Protein AF-A0AAJ2J115-F1 (afdb_monomer_lite)

pLDDT: mean 85.34, std 13.75, range [36.12, 98.62]

Radius of gyration: 21.61 Å; chains: 1; boundi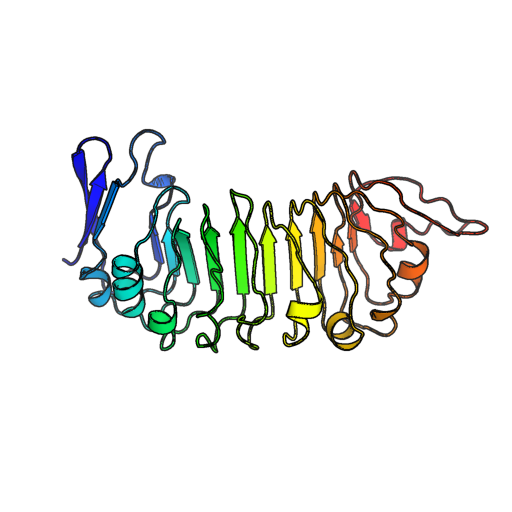ng box: 42×40×66 Å

Secondary structure (DSSP, 8-state):
--EEEEEETTSPEEEEE--TT--EEEESTTTS-TT--EEEEE-GGGGG-TT--EEEE-TT-BPPHHHHHHHTT-TT--EEEEEESS---GGGGTTS---EEEEEE-S-S-TTTT-TT-TT--EEEEEEEEEE---GGGS-TT--EEEEEEEESSEEGGGGTTS--SEEEEES-SBEE----HHHHTT-SEEEEES-SBEEEE--GGGTT-S---EEE-TT-EEEEEE-GGGGG-TT--EEE-TT-EEEE---TT------SEEEHHHH----

Structure (mmCIF, N/CA/C/O backbone):
data_AF-A0AAJ2J115-F1
#
_entry.id   AF-A0AAJ2J115-F1
#
loop_
_atom_site.group_PDB
_atom_site.id
_atom_site.type_symbol
_atom_site.label_atom_id
_atom_site.label_alt_id
_atom_site.label_comp_id
_atom_site.label_asym_id
_atom_site.label_entity_id
_atom_site.label_seq_id
_atom_site.pdbx_PDB_ins_code
_atom_site.Cartn_x
_atom_site.Cartn_y
_atom_site.Cartn_z
_atom_site.occupancy
_atom_site.B_iso_or_equiv
_atom_site.auth_seq_id
_atom_site.auth_comp_id
_atom_site.auth_asym_id
_atom_site.auth_atom_id
_atom_site.pdbx_PDB_model_num
ATOM 1 N N . MET A 1 1 ? -24.513 3.561 26.287 1.00 67.81 1 MET A N 1
ATOM 2 C CA . MET A 1 1 ? -24.012 3.239 24.932 1.00 67.81 1 MET A CA 1
ATOM 3 C C . MET A 1 1 ? -22.557 3.668 24.875 1.00 67.81 1 MET A C 1
ATOM 5 O O . MET A 1 1 ? -22.287 4.734 25.416 1.00 67.81 1 MET A O 1
ATOM 9 N N . PRO A 1 2 ? -21.630 2.855 24.342 1.00 87.00 2 PRO A N 1
ATOM 10 C CA . PRO A 1 2 ? -20.240 3.269 24.222 1.00 87.00 2 PRO A CA 1
ATOM 11 C C . PRO A 1 2 ? -20.117 4.345 23.139 1.00 87.00 2 PRO A C 1
ATOM 13 O O . PRO A 1 2 ? -20.800 4.301 22.113 1.00 87.00 2 PRO A O 1
ATOM 16 N N . TYR A 1 3 ? -19.275 5.337 23.400 1.00 91.06 3 TYR A N 1
ATOM 17 C CA . TYR A 1 3 ? -19.023 6.439 22.483 1.00 91.06 3 TYR A CA 1
ATOM 18 C C . TYR A 1 3 ? -17.528 6.597 22.284 1.00 91.06 3 TYR A C 1
ATOM 20 O O . TYR A 1 3 ? -16.760 6.486 23.238 1.00 91.06 3 TYR A O 1
ATOM 28 N N . ILE A 1 4 ? -17.143 6.905 21.058 1.00 91.50 4 ILE A N 1
ATOM 29 C CA . ILE A 1 4 ? -15.877 7.569 20.786 1.00 91.50 4 ILE A CA 1
ATOM 30 C C . ILE A 1 4 ? -16.106 9.048 21.038 1.00 91.50 4 ILE A C 1
ATOM 32 O O . ILE A 1 4 ? -17.136 9.593 20.630 1.00 91.50 4 ILE A O 1
ATOM 36 N N . THR A 1 5 ? -15.178 9.673 21.744 1.00 91.94 5 THR A N 1
ATOM 37 C CA . THR A 1 5 ? -15.275 11.084 22.106 1.00 91.94 5 THR A CA 1
ATOM 38 C C . THR A 1 5 ? -14.035 11.829 21.655 1.00 91.94 5 THR A C 1
ATOM 40 O O . THR A 1 5 ? -12.999 11.227 21.384 1.00 91.94 5 THR A O 1
ATOM 43 N N . GLY A 1 6 ? -14.140 13.143 21.575 1.00 90.69 6 GLY A N 1
ATOM 44 C CA . GLY A 1 6 ? -13.026 14.007 21.234 1.00 90.69 6 GLY A CA 1
ATOM 45 C C . GLY A 1 6 ? -13.367 15.462 21.488 1.00 90.69 6 GLY A C 1
ATOM 46 O O . GLY A 1 6 ? -14.467 15.776 21.947 1.00 90.69 6 GLY A O 1
ATOM 47 N N . VAL A 1 7 ? -12.429 16.335 21.162 1.00 89.56 7 VAL A N 1
ATOM 48 C CA . VAL A 1 7 ? -12.603 17.785 21.238 1.00 89.56 7 VAL A CA 1
ATOM 49 C C . VAL A 1 7 ? -12.315 18.354 19.859 1.00 89.56 7 VAL A C 1
ATOM 51 O O . VAL A 1 7 ? -11.360 17.942 19.199 1.00 89.56 7 VAL A O 1
ATOM 54 N N . LEU A 1 8 ? -13.183 19.244 19.394 1.00 87.94 8 LEU A N 1
ATOM 55 C CA . LEU A 1 8 ? -12.997 19.985 18.154 1.00 87.94 8 LEU A CA 1
ATOM 56 C C . LEU A 1 8 ? -12.134 21.227 18.400 1.00 87.94 8 LEU A C 1
ATOM 58 O O . LEU A 1 8 ? -12.014 21.719 19.520 1.00 87.94 8 LEU A O 1
ATOM 62 N N . ASN A 1 9 ? -11.544 21.768 17.341 1.00 86.25 9 ASN A N 1
ATOM 63 C CA . ASN A 1 9 ? -10.725 22.983 17.381 1.00 86.25 9 ASN A CA 1
ATOM 64 C C . ASN A 1 9 ? -11.454 24.244 17.894 1.00 86.25 9 ASN A C 1
ATOM 66 O O . ASN A 1 9 ? -10.790 25.195 18.298 1.00 86.25 9 ASN A O 1
ATOM 70 N N . ASP A 1 10 ? -12.787 24.262 17.899 1.00 86.94 10 ASP A N 1
ATOM 71 C CA . ASP A 1 10 ? -13.622 25.316 18.496 1.00 86.94 10 ASP A CA 1
ATOM 72 C C . ASP A 1 10 ? -13.962 25.070 19.983 1.00 86.94 10 ASP A C 1
ATOM 74 O O . ASP A 1 10 ? -14.638 25.885 20.611 1.00 86.94 10 ASP A O 1
ATOM 78 N N . GLY A 1 11 ? -13.484 23.960 20.555 1.00 86.31 11 GLY A N 1
ATOM 79 C CA . GLY A 1 11 ? -13.737 23.534 21.930 1.00 86.31 11 GLY A CA 1
ATOM 80 C C . GLY A 1 11 ? -15.010 22.704 22.122 1.00 86.31 11 GLY A C 1
ATOM 81 O O . GLY A 1 11 ? -15.282 22.285 23.247 1.00 86.31 11 GLY A O 1
ATOM 82 N N . CYS A 1 12 ? -15.799 22.443 21.074 1.00 87.81 12 CYS A N 1
ATOM 83 C CA . CYS A 1 12 ? -16.989 21.604 21.185 1.00 87.81 12 CYS A CA 1
ATOM 84 C C . CYS A 1 12 ? -16.634 20.122 21.386 1.00 87.81 12 CYS A C 1
ATOM 86 O O . CYS A 1 12 ? -15.687 19.594 20.800 1.00 87.81 12 CYS A O 1
ATOM 88 N N . GLU A 1 13 ? -17.438 19.426 22.194 1.00 89.75 13 GLU A N 1
ATOM 89 C CA . GLU A 1 13 ? -17.311 17.980 22.366 1.00 89.75 13 GLU A CA 1
ATOM 90 C C . GLU A 1 13 ? -17.758 17.246 21.099 1.00 89.75 13 GLU A C 1
ATOM 92 O O . GLU A 1 13 ? -18.881 17.406 20.615 1.00 89.75 13 GLU A O 1
ATOM 97 N N . TYR A 1 14 ? -16.895 16.365 20.607 1.00 88.62 14 TYR A N 1
ATOM 98 C CA . TYR A 1 14 ? -17.253 15.376 19.607 1.00 88.62 14 TYR A CA 1
ATOM 99 C C . TYR A 1 14 ? -17.695 14.086 20.287 1.00 88.62 14 TYR A C 1
ATOM 101 O O . TYR A 1 14 ? -17.069 13.609 21.238 1.00 88.62 14 TYR A O 1
ATOM 109 N N . LYS A 1 15 ? -18.764 13.480 19.767 1.00 90.06 15 LYS A N 1
ATOM 110 C CA . LYS A 1 15 ? -19.291 12.224 20.291 1.00 90.06 15 LYS A CA 1
ATOM 111 C C . LYS A 1 15 ? -19.910 11.382 19.187 1.00 90.06 15 LYS A C 1
ATOM 113 O O . LYS A 1 15 ? -20.929 11.750 18.610 1.00 90.06 15 LYS A O 1
ATOM 118 N N . LYS A 1 16 ? -19.349 10.195 18.966 1.00 90.12 16 LYS A N 1
ATOM 119 C CA . LYS A 1 16 ? -19.845 9.214 17.998 1.00 90.12 16 LYS A CA 1
ATOM 120 C C . LYS A 1 16 ? -20.212 7.911 18.678 1.00 90.12 16 LYS A C 1
ATOM 122 O O . LYS A 1 16 ? -19.394 7.289 19.353 1.00 90.12 16 LYS A O 1
ATOM 127 N N . SER A 1 17 ? -21.465 7.491 18.523 1.00 89.88 17 SER A N 1
ATOM 128 C CA . SER A 1 17 ? -21.938 6.225 19.083 1.00 89.88 17 SER A CA 1
ATOM 129 C C . SER A 1 17 ? -21.299 5.052 18.355 1.00 89.88 17 SER A C 1
ATOM 131 O O . SER A 1 17 ? -21.393 4.954 17.131 1.00 89.88 17 SER A O 1
ATOM 133 N N . ILE A 1 18 ? -20.742 4.121 19.117 1.00 90.44 18 ILE A N 1
ATOM 134 C CA . ILE A 1 18 ? -20.322 2.816 18.618 1.00 90.44 18 ILE A CA 1
ATOM 135 C C . ILE A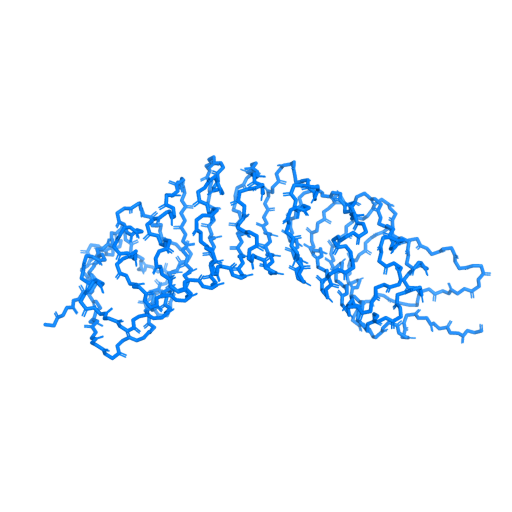 1 18 ? -21.219 1.744 19.230 1.00 90.44 18 ILE A C 1
ATOM 137 O O . ILE A 1 18 ? -21.658 1.831 20.376 1.00 90.44 18 ILE A O 1
ATOM 141 N N . THR A 1 19 ? -21.567 0.742 18.436 1.00 88.19 19 THR A N 1
ATOM 142 C CA . THR A 1 19 ? -22.457 -0.341 18.857 1.00 88.19 19 THR A CA 1
ATOM 143 C C . THR A 1 19 ? -21.880 -1.669 18.407 1.00 88.19 19 THR A C 1
ATOM 145 O O . THR A 1 19 ? -21.048 -1.711 17.509 1.00 88.19 19 THR A O 1
ATOM 148 N N . LYS A 1 20 ? -22.409 -2.779 18.925 1.00 86.00 20 LYS A N 1
ATOM 149 C CA . LYS A 1 20 ? -22.040 -4.120 18.445 1.00 86.00 20 LYS A CA 1
ATOM 150 C C . LYS A 1 20 ? -22.282 -4.330 16.942 1.00 86.00 20 LYS A C 1
ATOM 152 O O . LYS A 1 20 ? -21.753 -5.274 16.378 1.00 86.00 20 LYS A O 1
ATOM 157 N N . LYS A 1 21 ? -23.093 -3.490 16.288 1.00 89.06 21 LYS A N 1
ATOM 158 C CA . LYS A 1 21 ? -23.342 -3.551 14.837 1.00 89.06 21 LYS A CA 1
ATOM 159 C C . LYS A 1 21 ? -22.357 -2.708 14.022 1.00 89.06 21 LYS A C 1
ATOM 161 O O . LYS A 1 21 ? -22.377 -2.780 12.797 1.00 89.06 21 LYS A O 1
ATOM 166 N N . THR A 1 22 ? -21.531 -1.890 14.670 1.00 91.19 22 THR A N 1
ATOM 167 C CA . THR A 1 22 ? -20.570 -1.018 13.995 1.00 91.19 22 THR A CA 1
ATOM 168 C C . THR A 1 22 ? -19.429 -1.862 13.431 1.00 91.19 22 THR A C 1
ATOM 170 O O . THR A 1 22 ? -18.604 -2.368 14.185 1.00 91.19 22 THR A O 1
ATOM 173 N N . ARG A 1 23 ? -19.396 -2.006 12.100 1.00 94.56 23 ARG A N 1
ATOM 174 C CA . ARG A 1 23 ? -18.309 -2.691 11.372 1.00 94.56 23 ARG A CA 1
ATOM 175 C C . ARG A 1 23 ? -17.281 -1.731 10.791 1.00 94.56 23 ARG A C 1
ATOM 177 O O . ARG A 1 23 ? -16.107 -2.065 10.699 1.00 94.56 23 ARG A O 1
ATOM 184 N N . VAL A 1 24 ? -17.727 -0.536 10.415 1.00 94.81 24 VAL A N 1
ATOM 185 C CA . VAL A 1 24 ? -16.884 0.504 9.828 1.00 94.81 24 VAL A CA 1
ATOM 186 C C . VAL A 1 24 ? -16.950 1.732 10.718 1.00 94.81 24 VAL A C 1
ATOM 188 O O . VAL A 1 24 ? -18.037 2.237 11.007 1.00 94.81 24 VAL A O 1
ATOM 191 N N . LEU A 1 25 ? -15.786 2.210 11.135 1.00 93.00 25 LEU A N 1
ATOM 192 C CA . LEU A 1 25 ? -15.626 3.475 11.824 1.00 93.00 25 LEU A CA 1
ATOM 193 C C . LEU A 1 25 ? -14.887 4.440 10.898 1.00 93.00 25 LEU A C 1
ATOM 195 O O . LEU A 1 25 ? -13.689 4.311 10.679 1.00 93.00 25 LEU A O 1
ATOM 199 N N . ARG A 1 26 ? -15.615 5.416 10.364 1.00 90.81 26 ARG A N 1
ATOM 200 C CA . ARG A 1 26 ? -15.049 6.516 9.578 1.00 90.81 26 ARG A CA 1
ATOM 201 C C . ARG A 1 26 ? -15.064 7.786 10.404 1.00 90.81 26 ARG A C 1
ATOM 203 O O . ARG A 1 26 ? -16.111 8.119 10.942 1.00 90.81 26 ARG A O 1
ATOM 210 N N . LEU A 1 27 ? -13.931 8.456 10.509 1.00 86.81 27 LEU A N 1
ATOM 211 C CA . LEU A 1 27 ? -13.817 9.829 10.989 1.00 86.81 27 LEU A CA 1
ATOM 212 C C . LEU A 1 27 ? -13.160 10.635 9.866 1.00 86.81 27 LEU A C 1
ATOM 214 O O . LEU A 1 27 ? -12.006 11.038 9.991 1.00 86.81 27 LEU A O 1
ATOM 218 N N . ASP A 1 28 ? -13.854 10.751 8.731 1.00 71.50 28 ASP A N 1
ATOM 219 C CA . ASP A 1 28 ? -13.412 11.466 7.532 1.00 71.50 28 ASP A CA 1
ATOM 220 C C . ASP A 1 28 ? -14.156 12.810 7.357 1.00 71.50 28 ASP A C 1
ATOM 222 O O . ASP A 1 28 ? -15.036 13.166 8.140 1.00 71.50 28 ASP A O 1
ATOM 226 N N . ASN A 1 29 ? -13.750 13.592 6.350 1.00 56.81 29 ASN A N 1
ATOM 227 C CA . ASN A 1 29 ? -14.219 14.961 6.078 1.00 56.81 29 ASN A CA 1
ATOM 228 C C . ASN A 1 29 ? -15.743 15.112 5.935 1.00 56.81 29 ASN A C 1
ATOM 230 O O . ASN A 1 29 ? -16.236 16.233 5.991 1.00 56.81 29 ASN A O 1
ATOM 234 N N . GLU A 1 30 ? -16.501 14.036 5.719 1.00 56.78 30 GLU A N 1
ATOM 235 C CA . GLU A 1 30 ? -17.963 14.151 5.665 1.00 56.78 30 GLU A CA 1
ATOM 236 C C . GLU A 1 30 ? -18.564 14.473 7.043 1.00 56.78 30 GLU A C 1
ATOM 238 O O . GLU A 1 30 ? -19.627 15.085 7.116 1.00 56.78 30 GLU A O 1
ATOM 243 N N . GLU A 1 31 ? -17.873 14.130 8.138 1.00 58.16 31 GLU A N 1
ATOM 244 C CA . GLU A 1 31 ? -18.290 14.494 9.501 1.00 58.16 31 GLU A CA 1
ATOM 245 C C . GLU A 1 31 ? -17.754 15.856 9.962 1.00 58.16 31 GLU A C 1
ATOM 247 O O . GLU A 1 31 ? -18.241 16.412 10.947 1.00 58.16 31 GLU A O 1
ATOM 252 N N . PHE A 1 32 ? -16.775 16.407 9.244 1.00 61.94 32 PHE A N 1
ATOM 253 C CA . PHE A 1 32 ? -15.990 17.565 9.646 1.00 61.94 32 PHE A CA 1
ATOM 254 C C . PHE A 1 32 ? -15.910 18.557 8.484 1.00 61.94 32 PHE A C 1
ATOM 256 O O . PHE A 1 32 ? -15.101 18.405 7.569 1.00 61.94 32 PHE A O 1
ATOM 263 N N . ASN A 1 33 ? -16.750 19.599 8.505 1.00 58.25 33 ASN A N 1
ATOM 264 C CA . ASN A 1 33 ? -16.563 20.736 7.598 1.00 58.25 33 ASN A CA 1
ATOM 265 C C . ASN A 1 33 ? -15.131 21.266 7.762 1.00 58.25 33 ASN A C 1
ATOM 267 O O . ASN A 1 33 ? -14.596 21.230 8.864 1.00 58.25 33 ASN A O 1
ATOM 271 N N . SER A 1 34 ? -14.527 21.819 6.706 1.00 59.12 34 SER A N 1
ATOM 272 C CA . SER A 1 34 ? -13.117 22.266 6.673 1.00 59.12 34 SER A CA 1
ATOM 273 C C . SER A 1 34 ? -12.682 23.238 7.787 1.00 59.12 34 SER A C 1
ATOM 275 O O . SER A 1 34 ? -11.495 23.529 7.911 1.00 59.12 34 SER A O 1
ATOM 277 N N . GLN A 1 35 ? -13.620 23.739 8.594 1.00 63.44 35 GLN A N 1
ATOM 278 C CA . GLN A 1 35 ? -13.400 24.613 9.746 1.00 63.44 35 GLN A CA 1
ATOM 279 C C . GLN A 1 35 ? -13.472 23.904 11.112 1.00 63.44 35 GLN A C 1
ATOM 281 O O . GLN A 1 35 ? -13.004 24.487 12.086 1.00 63.44 35 GLN A O 1
ATOM 286 N N . HIS A 1 36 ? -14.002 22.678 11.197 1.00 71.00 36 HIS A N 1
ATOM 287 C CA . HIS A 1 36 ? -14.144 21.906 12.436 1.00 71.00 36 HIS A CA 1
ATOM 288 C C . HIS A 1 36 ? -13.351 20.607 12.345 1.00 71.00 36 HIS A C 1
ATOM 290 O O . HIS A 1 36 ? -13.812 19.662 11.719 1.00 71.00 36 HIS A O 1
ATOM 296 N N . TYR A 1 37 ? -12.182 20.536 12.978 1.00 75.38 37 TYR A N 1
ATOM 297 C CA . TYR A 1 37 ? -11.375 19.312 13.023 1.00 75.38 37 TYR A CA 1
ATOM 298 C C . TYR A 1 37 ? -11.088 18.894 14.464 1.00 75.38 37 TYR A C 1
ATOM 300 O O . TYR A 1 37 ? -11.040 19.726 15.369 1.00 75.38 37 TYR A O 1
ATOM 308 N N . LEU A 1 38 ? -10.905 17.589 14.669 1.00 83.50 38 LEU A N 1
ATOM 309 C CA . LEU A 1 38 ? -10.579 17.008 15.969 1.00 83.50 38 LEU A CA 1
ATOM 310 C C . LEU A 1 38 ? -9.157 17.392 16.402 1.00 83.50 38 LEU A C 1
ATOM 312 O O . LEU A 1 38 ? -8.198 17.135 15.676 1.00 83.50 38 LEU A O 1
ATOM 316 N N . THR A 1 39 ? -9.030 17.973 17.594 1.00 80.75 39 THR A N 1
ATOM 317 C CA . THR A 1 39 ? -7.753 18.248 18.273 1.00 80.75 39 THR A CA 1
ATOM 318 C C . THR A 1 39 ? -7.396 17.158 19.278 1.00 80.75 39 THR A C 1
ATOM 320 O O . THR A 1 39 ? -6.220 16.862 19.469 1.00 80.75 39 THR A O 1
ATOM 323 N N . GLU A 1 40 ? -8.403 16.523 19.879 1.00 85.56 40 GLU A N 1
ATOM 324 C CA . GLU A 1 40 ? -8.246 15.391 20.792 1.00 85.56 40 GLU A CA 1
ATOM 325 C C . GLU A 1 40 ? -9.193 14.259 20.399 1.00 85.56 40 GLU A C 1
ATOM 327 O O . GLU A 1 40 ? -10.338 14.495 20.007 1.00 85.56 40 GLU A O 1
ATOM 332 N N . LEU A 1 41 ? -8.732 13.016 20.543 1.00 91.12 41 LEU A N 1
ATOM 333 C CA . LEU A 1 41 ? -9.509 11.822 20.231 1.00 91.12 41 LEU A CA 1
ATOM 334 C C . LEU A 1 41 ? -9.299 10.755 21.303 1.00 91.12 41 LEU A C 1
ATOM 336 O O . LEU A 1 41 ? -8.179 10.305 21.541 1.00 91.12 41 LEU A O 1
ATOM 340 N N . ASN A 1 42 ? -10.398 10.287 21.884 1.00 92.12 42 ASN A N 1
ATOM 341 C CA . ASN A 1 42 ? -10.419 9.197 22.843 1.00 92.12 42 ASN A CA 1
ATOM 342 C C . ASN A 1 42 ? -11.092 7.963 22.227 1.00 92.12 42 ASN A C 1
ATOM 344 O O . ASN A 1 42 ? -12.298 7.946 21.956 1.00 92.12 42 ASN A O 1
ATOM 348 N N . LEU A 1 43 ? -10.289 6.915 22.043 1.00 94.12 43 LEU A N 1
ATOM 349 C CA . LEU A 1 43 ? -10.688 5.644 21.445 1.00 94.12 43 LEU A CA 1
ATOM 350 C C . LEU A 1 43 ? -10.861 4.518 22.477 1.00 94.12 43 LEU A C 1
ATOM 352 O O . LEU A 1 43 ? -11.131 3.385 22.088 1.00 94.12 43 LEU A O 1
ATOM 356 N N . SER A 1 44 ? -10.787 4.801 23.780 1.00 92.44 44 SER A N 1
ATOM 357 C CA . SER A 1 44 ? -10.786 3.782 24.848 1.00 92.44 44 SER A CA 1
ATOM 358 C C . SER A 1 44 ? -11.990 2.830 24.800 1.00 92.44 44 SER A C 1
ATOM 360 O O . SER A 1 44 ? -11.881 1.630 25.085 1.00 92.44 44 SER A O 1
ATOM 362 N N . ASN A 1 45 ? -13.138 3.344 24.354 1.00 91.25 45 ASN A N 1
ATOM 363 C CA . ASN A 1 45 ? -14.373 2.584 24.199 1.00 91.25 45 ASN A CA 1
ATOM 364 C C . ASN A 1 45 ? -14.417 1.700 22.938 1.00 91.25 45 ASN A C 1
ATOM 366 O O . ASN A 1 45 ? -15.363 0.923 22.812 1.00 91.25 45 ASN A O 1
ATOM 370 N N . LEU A 1 46 ? -13.430 1.752 22.028 1.00 89.44 46 LEU A N 1
ATOM 371 C CA . LEU A 1 46 ? -13.349 0.866 20.849 1.00 89.44 46 LEU A CA 1
ATOM 372 C C . LEU A 1 46 ? -13.445 -0.609 21.236 1.00 89.44 46 LEU A C 1
ATOM 374 O O . LEU A 1 46 ? -14.123 -1.385 20.567 1.00 89.44 46 LEU A O 1
ATOM 378 N N . SER A 1 47 ? -12.840 -0.964 22.370 1.00 82.81 47 SER A N 1
ATOM 379 C CA . SER A 1 47 ? -12.887 -2.304 22.963 1.00 82.81 47 SER A CA 1
ATOM 380 C C . SER A 1 47 ? -14.303 -2.836 23.221 1.00 82.81 47 SER A C 1
ATOM 382 O O . SER A 1 47 ? -14.500 -4.043 23.310 1.00 82.81 47 SER A O 1
ATOM 384 N N . CYS A 1 48 ? -15.308 -1.959 23.308 1.00 83.69 48 CYS A N 1
ATOM 385 C CA . CYS A 1 48 ? -16.708 -2.341 23.485 1.00 83.69 48 CYS A CA 1
ATOM 386 C C . CYS A 1 48 ? -17.388 -2.791 22.176 1.00 83.69 48 CYS A C 1
ATOM 388 O O . CYS A 1 48 ? -18.548 -3.214 22.204 1.00 83.69 48 CYS A O 1
ATOM 390 N N . SER A 1 49 ? -16.712 -2.658 21.030 1.00 84.88 49 SER A N 1
ATOM 391 C CA . SER A 1 49 ? -17.214 -3.038 19.711 1.00 84.88 49 SER A CA 1
ATOM 392 C C . SER A 1 49 ? -16.397 -4.194 19.134 1.00 84.88 49 SER A C 1
ATOM 394 O O . SER A 1 49 ? -15.320 -4.005 18.580 1.00 84.88 49 SER A O 1
ATOM 396 N N . GLU A 1 50 ? -16.945 -5.403 19.238 1.00 85.00 50 GLU A N 1
ATOM 397 C CA . GLU A 1 50 ? -16.272 -6.654 18.851 1.00 85.00 50 GLU A CA 1
ATOM 398 C C . GLU A 1 50 ? -16.192 -6.885 17.330 1.00 85.00 50 GLU A C 1
ATOM 400 O O . GLU A 1 50 ? -15.461 -7.766 16.899 1.00 85.00 50 GLU A O 1
ATOM 405 N N . ASN A 1 51 ? -16.939 -6.122 16.522 1.00 91.75 51 ASN A N 1
ATOM 406 C CA . ASN A 1 51 ? -17.142 -6.394 15.090 1.00 91.75 51 ASN A CA 1
ATOM 407 C C . ASN A 1 51 ? -16.509 -5.353 14.154 1.00 91.75 51 ASN A C 1
ATOM 409 O O . ASN A 1 51 ? -16.877 -5.293 12.981 1.00 91.75 51 ASN A O 1
ATOM 413 N N . ILE A 1 52 ? -15.625 -4.487 14.658 1.00 95.00 52 ILE A N 1
ATOM 414 C CA . ILE A 1 52 ? -14.983 -3.466 13.820 1.00 95.00 52 ILE A CA 1
ATOM 415 C C . ILE A 1 52 ? -13.999 -4.144 12.866 1.00 95.00 52 ILE A C 1
ATOM 417 O O . ILE A 1 52 ? -13.073 -4.825 13.295 1.00 95.00 52 ILE A O 1
ATOM 421 N N . GLU A 1 53 ? -14.204 -3.926 11.573 1.00 97.12 53 GLU A N 1
ATOM 422 C CA . GLU A 1 53 ? -13.409 -4.486 10.479 1.00 97.12 53 GLU A CA 1
ATOM 423 C C . GLU A 1 53 ? -12.614 -3.411 9.735 1.00 97.12 53 GLU A C 1
ATOM 425 O O . GLU A 1 53 ? -11.574 -3.716 9.161 1.00 97.12 53 GLU A O 1
ATOM 430 N N . SER A 1 54 ? -13.068 -2.157 9.743 1.00 97.56 54 SER A N 1
ATOM 431 C CA . SER A 1 54 ? -12.384 -1.053 9.064 1.00 97.56 54 SER A CA 1
ATOM 432 C C . SER A 1 54 ? -12.438 0.213 9.910 1.00 97.56 54 SER A C 1
ATOM 434 O O . SER A 1 54 ? -13.511 0.606 10.386 1.00 97.56 54 SER A O 1
ATOM 436 N N . ILE A 1 55 ? -11.279 0.841 10.105 1.00 96.19 55 ILE A N 1
ATOM 437 C CA . ILE A 1 55 ? -11.142 2.142 10.758 1.00 96.19 55 ILE A CA 1
ATOM 438 C C . ILE A 1 55 ? -10.424 3.089 9.804 1.00 96.19 55 ILE A C 1
ATOM 440 O O . ILE A 1 55 ? -9.304 2.824 9.370 1.00 96.19 55 ILE A O 1
ATOM 444 N N . ILE A 1 56 ? -11.075 4.205 9.491 1.00 94.38 56 ILE A N 1
ATOM 445 C CA . ILE A 1 56 ? -10.576 5.188 8.536 1.00 94.38 56 ILE A CA 1
ATOM 446 C C . ILE A 1 56 ? -10.580 6.558 9.198 1.00 94.38 56 ILE A C 1
ATOM 448 O O . ILE A 1 56 ? -11.646 7.125 9.446 1.00 94.38 56 ILE A O 1
ATOM 452 N N . PHE A 1 57 ? -9.391 7.086 9.476 1.00 91.88 57 PHE A N 1
ATOM 453 C CA . PHE A 1 57 ? -9.215 8.446 9.973 1.00 91.88 57 PHE A CA 1
ATOM 454 C C . PHE A 1 57 ? -8.935 9.420 8.830 1.00 91.88 57 PHE A C 1
ATOM 456 O O . PHE A 1 57 ? -8.354 9.065 7.800 1.00 91.88 57 PHE A O 1
ATOM 463 N N . HIS A 1 58 ? -9.357 10.668 9.020 1.00 84.62 58 HIS A N 1
ATOM 464 C CA . HIS A 1 58 ? -9.030 11.759 8.117 1.00 84.62 58 HIS A CA 1
ATOM 465 C C . HIS A 1 58 ? -7.532 12.080 8.121 1.00 84.62 58 HIS A C 1
ATOM 467 O O . HIS A 1 58 ? -6.856 11.927 9.137 1.00 84.62 58 HIS A O 1
ATOM 473 N N . LYS A 1 59 ? -7.033 12.619 7.000 1.00 84.31 59 LYS A N 1
ATOM 474 C CA . LYS A 1 59 ? -5.630 13.018 6.848 1.00 84.31 59 LYS A CA 1
ATOM 475 C C . LYS A 1 59 ? -5.167 14.067 7.867 1.00 84.31 59 LYS A C 1
ATOM 477 O O . LYS A 1 59 ? -3.974 14.133 8.124 1.00 84.31 59 LYS A O 1
ATOM 482 N N . SER A 1 60 ? -6.061 14.875 8.436 1.00 81.06 60 SER A N 1
ATOM 483 C CA . SER A 1 60 ? -5.734 15.907 9.428 1.00 81.06 60 SER A CA 1
ATOM 484 C C . SER A 1 60 ? -5.776 15.409 10.873 1.00 81.06 60 SER A C 1
ATOM 486 O O . SER A 1 60 ? -5.518 16.196 11.780 1.00 81.06 60 SER A O 1
ATOM 488 N N . LEU A 1 61 ? -6.142 14.144 11.107 1.00 86.50 61 LEU A N 1
ATOM 489 C CA . LEU A 1 61 ? -6.266 13.573 12.443 1.00 86.50 61 LEU A CA 1
ATOM 490 C C . LEU A 1 61 ? -5.028 12.744 12.779 1.00 86.50 61 LEU A C 1
ATOM 492 O O . LEU A 1 61 ? -4.889 11.595 12.362 1.00 86.50 61 LEU A O 1
ATOM 496 N N . TYR A 1 62 ? -4.133 13.354 13.549 1.00 88.56 62 TYR A N 1
ATOM 497 C CA . TYR A 1 62 ? -2.867 12.759 13.956 1.00 88.56 62 TYR A CA 1
ATOM 498 C C . TYR A 1 62 ? -3.092 11.787 15.107 1.00 88.56 62 TYR A C 1
ATOM 500 O O . TYR A 1 62 ? -3.529 12.178 16.190 1.00 88.56 62 TYR A O 1
ATOM 508 N N . LEU A 1 63 ? -2.787 10.514 14.876 1.00 90.50 63 LEU A N 1
ATOM 509 C CA . LEU A 1 63 ? -2.883 9.496 15.909 1.00 90.50 63 LEU A CA 1
ATOM 510 C C . LEU A 1 63 ? -1.602 9.405 16.729 1.00 90.50 63 LEU A C 1
ATOM 512 O O . LEU A 1 63 ? -0.484 9.455 16.211 1.00 90.50 63 LEU A O 1
ATOM 516 N N . THR A 1 64 ? -1.804 9.181 18.021 1.00 91.31 64 THR A N 1
ATOM 517 C CA . THR A 1 64 ? -0.758 8.864 18.991 1.00 91.31 64 THR A CA 1
ATOM 518 C C . THR A 1 64 ? -0.649 7.353 19.218 1.00 91.31 64 THR A C 1
ATOM 520 O O . THR A 1 64 ? -1.519 6.576 18.810 1.00 91.31 64 THR A O 1
ATOM 523 N N . GLN A 1 65 ? 0.387 6.923 19.946 1.00 92.69 65 GLN A N 1
ATOM 524 C CA . GLN A 1 65 ? 0.516 5.527 20.372 1.00 92.69 65 GLN A CA 1
ATOM 525 C C . GLN A 1 65 ? -0.666 5.069 21.239 1.00 92.69 65 GLN A C 1
ATOM 527 O O . GLN A 1 65 ? -1.090 3.924 21.127 1.00 92.69 65 GLN A O 1
ATOM 532 N N . GLU A 1 66 ? -1.233 5.939 22.080 1.00 93.94 66 GLU A N 1
ATOM 533 C CA . GLU A 1 66 ? -2.402 5.587 22.898 1.00 93.94 66 GLU A CA 1
ATOM 534 C C . GLU A 1 66 ? -3.614 5.262 22.022 1.00 93.94 66 GLU A C 1
ATOM 536 O O . GLU A 1 66 ? -4.286 4.253 22.241 1.00 93.94 66 GLU A O 1
ATOM 541 N N . ASN A 1 67 ? -3.830 6.049 20.961 1.00 94.69 67 ASN A N 1
ATOM 542 C CA . ASN A 1 67 ? -4.871 5.759 19.979 1.00 94.69 67 ASN A CA 1
ATOM 543 C C . ASN A 1 67 ? -4.633 4.402 19.302 1.00 94.69 67 ASN A C 1
ATOM 545 O O . ASN A 1 67 ? -5.571 3.619 19.157 1.00 94.69 67 ASN A O 1
ATOM 549 N N . LEU A 1 68 ? -3.386 4.094 18.928 1.00 94.62 68 LEU A N 1
ATOM 550 C CA . LEU A 1 68 ? -3.038 2.813 18.311 1.00 94.62 68 LEU A CA 1
ATOM 551 C C . LEU A 1 68 ? -3.218 1.626 19.273 1.00 94.62 68 LEU A C 1
ATOM 553 O O . LEU A 1 68 ? -3.713 0.577 18.863 1.00 94.62 68 LEU A O 1
ATOM 557 N N . ASN A 1 69 ? -2.901 1.798 20.559 1.00 95.12 69 ASN A N 1
ATOM 558 C CA . ASN A 1 69 ? -3.125 0.786 21.595 1.00 95.12 69 ASN A CA 1
ATOM 559 C C . ASN A 1 69 ? -4.617 0.466 21.767 1.00 95.12 69 ASN A C 1
ATOM 561 O O . ASN A 1 69 ? -4.988 -0.689 21.977 1.00 95.12 69 ASN A O 1
ATOM 565 N N . ASP A 1 70 ? -5.482 1.478 21.682 1.00 95.50 70 ASP A N 1
ATOM 566 C CA . ASP A 1 70 ? -6.932 1.282 21.712 1.00 95.50 70 ASP A CA 1
ATOM 567 C C . ASP A 1 70 ? -7.444 0.568 20.458 1.00 95.50 70 ASP A C 1
ATOM 569 O O . ASP A 1 70 ? -8.276 -0.335 20.568 1.00 95.50 70 ASP A O 1
ATOM 573 N N . ILE A 1 71 ? -6.908 0.914 19.284 1.00 95.75 71 ILE A N 1
ATOM 574 C CA . ILE A 1 71 ? -7.204 0.237 18.013 1.00 95.75 71 ILE A CA 1
ATOM 575 C C . ILE A 1 71 ? -6.769 -1.235 18.056 1.00 95.75 71 ILE A C 1
ATOM 577 O O . ILE A 1 71 ? -7.511 -2.099 17.593 1.00 95.75 71 ILE A O 1
ATOM 581 N N . GLY A 1 72 ? -5.627 -1.548 18.677 1.00 94.00 72 GLY A N 1
ATOM 582 C CA . GLY A 1 72 ? -5.124 -2.921 18.833 1.00 94.00 72 GLY A CA 1
ATOM 583 C C . GLY A 1 72 ? -6.041 -3.862 19.612 1.00 94.00 72 GLY A C 1
ATOM 584 O O . GLY A 1 72 ? -5.906 -5.082 19.530 1.00 94.00 72 GLY A O 1
ATOM 585 N N . LYS A 1 73 ? -7.046 -3.329 20.315 1.00 92.94 73 LYS A N 1
ATOM 586 C CA . LYS A 1 73 ? -8.079 -4.136 20.982 1.00 92.94 73 LYS A CA 1
ATOM 587 C C . LYS A 1 73 ? -9.107 -4.704 19.989 1.00 92.94 73 LYS A C 1
ATOM 589 O O . LYS A 1 73 ? -9.800 -5.666 20.323 1.00 92.94 73 LYS A O 1
ATOM 594 N N . CYS A 1 74 ? -9.207 -4.157 18.775 1.00 93.56 74 CYS A N 1
ATOM 595 C CA . CYS A 1 74 ? -10.122 -4.610 17.725 1.00 93.56 74 CYS A CA 1
ATOM 596 C C . CYS A 1 74 ? -9.522 -5.785 16.931 1.00 93.56 74 CYS A C 1
ATOM 598 O O . CYS A 1 74 ? -8.941 -5.604 15.865 1.00 93.56 74 CYS A O 1
ATOM 600 N N . ARG A 1 75 ? -9.687 -7.017 17.426 1.00 92.56 75 ARG A N 1
ATOM 601 C CA . ARG A 1 75 ? -9.089 -8.217 16.801 1.00 92.56 75 ARG A CA 1
ATOM 602 C C . ARG A 1 75 ? -9.597 -8.517 15.385 1.00 92.56 75 ARG A C 1
ATOM 604 O O . ARG A 1 75 ? -8.847 -9.050 14.581 1.00 92.56 75 ARG A O 1
ATOM 611 N N . THR A 1 76 ? -10.834 -8.143 15.065 1.00 95.12 76 THR A N 1
ATOM 612 C CA . THR A 1 76 ? -11.440 -8.336 13.734 1.00 95.12 76 THR A CA 1
ATOM 613 C C . THR A 1 76 ? -11.048 -7.260 12.718 1.00 95.12 76 THR A C 1
ATOM 615 O O . THR A 1 76 ? -11.578 -7.257 11.607 1.00 95.12 76 THR A O 1
ATOM 618 N N . LEU A 1 77 ? -10.182 -6.311 13.093 1.00 97.00 77 LEU A N 1
ATOM 619 C CA . LEU A 1 77 ? -9.768 -5.208 12.232 1.00 97.00 77 LEU A CA 1
ATOM 620 C C . LEU A 1 77 ? -9.009 -5.742 11.016 1.00 97.00 77 LEU A C 1
ATOM 622 O O . LEU A 1 77 ? -7.994 -6.403 11.185 1.00 97.00 77 LEU A O 1
ATOM 626 N N . LYS A 1 78 ? -9.481 -5.410 9.814 1.00 98.00 78 LYS A N 1
ATOM 627 C CA . LYS A 1 78 ? -8.896 -5.792 8.519 1.00 98.00 78 LYS A CA 1
ATOM 628 C C . LYS A 1 78 ? -8.269 -4.619 7.782 1.00 98.00 78 LYS A C 1
ATOM 630 O O . LYS A 1 78 ? -7.322 -4.809 7.025 1.00 98.00 78 LYS A O 1
ATOM 635 N N . GLU A 1 79 ? -8.784 -3.413 7.995 1.00 98.38 79 GLU A N 1
ATOM 636 C CA . GLU A 1 79 ? -8.337 -2.204 7.309 1.00 98.38 79 GLU A CA 1
ATOM 637 C C . GLU A 1 79 ? -8.132 -1.057 8.297 1.00 98.38 79 GLU A C 1
ATOM 639 O O . GLU A 1 79 ? -9.018 -0.741 9.093 1.00 98.38 79 GLU A O 1
ATOM 644 N N . LEU A 1 80 ? -6.969 -0.412 8.215 1.00 97.62 80 LEU A N 1
ATOM 645 C CA . LEU A 1 80 ? -6.629 0.753 9.022 1.00 97.62 80 LEU A CA 1
ATOM 646 C C . LEU A 1 80 ? -6.048 1.853 8.139 1.00 97.62 80 LEU A C 1
ATOM 648 O O . LEU A 1 80 ? -5.056 1.636 7.447 1.00 97.62 80 LEU A O 1
ATOM 652 N N . HIS A 1 81 ? -6.663 3.033 8.170 1.00 96.75 81 HIS A N 1
ATOM 653 C CA . HIS A 1 81 ? -6.112 4.245 7.570 1.00 96.75 81 HIS A CA 1
ATOM 654 C C . HIS A 1 81 ? -5.842 5.260 8.671 1.00 96.75 81 HIS A C 1
ATOM 656 O O . HIS A 1 81 ? -6.778 5.617 9.383 1.00 96.75 81 HIS A O 1
ATOM 662 N N . LEU A 1 82 ? -4.608 5.744 8.792 1.00 94.44 82 LEU A N 1
ATOM 663 C CA . LEU A 1 82 ? -4.221 6.704 9.825 1.00 94.44 82 LEU A CA 1
ATOM 664 C C . LEU A 1 82 ? -3.257 7.768 9.307 1.00 94.44 82 LEU A C 1
ATOM 666 O O . LEU A 1 82 ? -2.560 7.553 8.315 1.00 94.44 82 LEU A O 1
ATOM 670 N N . THR A 1 83 ? -3.181 8.879 10.037 1.00 91.94 83 THR A N 1
ATOM 671 C CA . THR A 1 83 ? -2.121 9.880 9.901 1.00 91.94 83 THR A CA 1
ATOM 672 C C . THR A 1 83 ? -1.273 9.910 11.160 1.00 91.94 83 THR A C 1
ATOM 674 O O . THR A 1 83 ? -1.804 9.816 12.268 1.00 91.94 83 THR A O 1
ATOM 677 N N . THR A 1 84 ? 0.038 10.084 11.015 1.00 89.94 84 THR A N 1
ATOM 678 C CA . THR A 1 84 ? 0.925 10.348 12.150 1.00 89.94 84 THR A CA 1
ATOM 679 C C . THR A 1 84 ? 2.145 11.177 11.736 1.00 89.94 84 THR A C 1
ATOM 681 O O . THR A 1 84 ? 2.554 11.181 10.576 1.00 89.94 84 THR A O 1
ATOM 684 N N . ASP A 1 85 ? 2.703 11.905 12.695 1.00 87.62 85 ASP A N 1
ATOM 685 C CA . ASP A 1 85 ? 3.950 12.678 12.619 1.00 87.62 85 ASP A CA 1
ATOM 686 C C . ASP A 1 85 ? 5.053 12.065 13.505 1.00 87.62 85 ASP A C 1
ATOM 688 O O . ASP A 1 85 ? 6.083 12.685 13.775 1.00 87.62 85 ASP A O 1
ATOM 692 N N . LYS A 1 86 ? 4.805 10.863 14.039 1.00 86.06 86 LYS A N 1
ATOM 693 C CA . LYS A 1 86 ? 5.678 10.171 14.987 1.00 86.06 86 LYS A CA 1
ATOM 694 C C . LYS A 1 86 ? 5.791 8.703 14.626 1.00 86.06 86 LYS A C 1
ATOM 696 O O . LYS A 1 86 ? 4.892 8.110 14.035 1.00 86.06 86 LYS A O 1
ATOM 701 N N . GLU A 1 87 ? 6.897 8.099 15.035 1.00 85.19 87 GLU A N 1
ATOM 702 C CA . GLU A 1 87 ? 7.043 6.650 14.968 1.00 85.19 87 GLU A CA 1
ATOM 703 C C . GLU A 1 87 ? 5.998 5.981 15.880 1.00 85.19 87 GLU A C 1
ATOM 705 O O . GLU A 1 87 ? 5.876 6.330 17.058 1.00 85.19 87 GLU A O 1
ATOM 710 N N . LEU A 1 88 ? 5.255 5.015 15.334 1.00 88.00 88 LEU A N 1
ATOM 711 C CA . LEU A 1 88 ? 4.266 4.222 16.063 1.00 88.00 88 LEU A CA 1
ATOM 712 C C . LEU A 1 88 ? 4.715 2.762 16.167 1.00 88.00 88 LEU A C 1
ATOM 714 O O . LEU A 1 88 ? 5.282 2.188 15.238 1.00 88.00 88 LEU A O 1
ATOM 718 N N . ASP A 1 89 ? 4.425 2.139 17.304 1.00 90.06 89 ASP A N 1
ATOM 719 C CA . ASP A 1 89 ? 4.612 0.711 17.514 1.00 90.06 89 ASP A CA 1
ATOM 720 C C . ASP A 1 89 ? 3.362 -0.064 17.094 1.00 90.06 89 ASP A C 1
ATOM 722 O O . ASP A 1 89 ? 2.375 -0.155 17.828 1.00 90.06 89 ASP A O 1
ATOM 726 N N . PHE A 1 90 ? 3.436 -0.639 15.895 1.00 91.75 90 PHE A N 1
ATOM 727 C CA . PHE A 1 90 ? 2.386 -1.458 15.298 1.00 91.75 90 PHE A CA 1
ATOM 728 C C . PHE A 1 90 ? 2.323 -2.889 15.840 1.00 91.75 90 PHE A C 1
ATOM 730 O O . PHE A 1 90 ? 1.397 -3.618 15.480 1.00 91.75 90 PHE A O 1
ATOM 737 N N . SER A 1 91 ? 3.231 -3.306 16.732 1.00 91.50 91 SER A N 1
ATOM 738 C CA . SER A 1 91 ? 3.167 -4.640 17.350 1.00 91.50 91 SER A CA 1
ATOM 739 C C . SER A 1 91 ? 1.853 -4.874 18.104 1.00 91.50 91 SER A C 1
ATOM 741 O O . SER A 1 91 ? 1.367 -6.002 18.167 1.00 91.50 91 SER A O 1
ATOM 743 N N . VAL A 1 92 ? 1.200 -3.807 18.574 1.00 93.12 92 VAL A N 1
ATOM 744 C CA . VAL A 1 92 ? -0.128 -3.868 19.207 1.00 93.12 92 VAL A CA 1
ATOM 745 C C . VAL A 1 92 ? -1.240 -4.352 18.271 1.00 93.12 92 VAL A C 1
ATOM 747 O O . VAL A 1 92 ? -2.310 -4.722 18.746 1.00 93.12 92 VAL A O 1
ATOM 750 N N . LEU A 1 93 ? -1.000 -4.384 16.955 1.00 94.50 93 LEU A N 1
ATOM 751 C CA . LEU A 1 93 ? -1.930 -4.917 15.956 1.00 94.50 93 LEU A CA 1
ATOM 752 C C . LEU A 1 93 ? -1.600 -6.359 15.526 1.00 94.50 93 LEU A C 1
ATOM 754 O O . LEU A 1 93 ? -2.300 -6.898 14.672 1.00 94.50 93 LEU A O 1
ATOM 758 N N . GLN A 1 94 ? -0.571 -7.011 16.081 1.00 93.44 94 GLN A N 1
ATOM 759 C CA . GLN A 1 94 ? -0.100 -8.329 15.609 1.00 93.44 94 GLN A CA 1
ATOM 760 C C . GLN A 1 94 ? -1.160 -9.442 15.666 1.00 93.44 94 GLN A C 1
ATOM 762 O O . GLN A 1 94 ? -1.150 -10.351 14.839 1.00 93.44 94 GLN A O 1
ATOM 767 N N . ASP A 1 95 ? -2.082 -9.355 16.628 1.00 92.56 95 ASP A N 1
ATOM 768 C CA . ASP A 1 95 ? -3.139 -10.348 16.848 1.00 92.56 95 ASP A CA 1
ATOM 769 C C . ASP A 1 95 ? -4.431 -10.024 16.080 1.00 92.56 95 ASP A C 1
ATOM 771 O O . ASP A 1 95 ? -5.432 -10.732 16.218 1.00 92.56 95 ASP A O 1
ATOM 775 N N . SER A 1 96 ? -4.431 -8.949 15.287 1.00 94.00 96 SER A N 1
ATOM 776 C CA . SER A 1 96 ? -5.574 -8.566 14.460 1.00 94.00 96 SER A CA 1
ATOM 777 C C . SER A 1 96 ? -5.649 -9.361 13.149 1.00 94.00 96 SER A C 1
ATOM 779 O O . SER A 1 96 ? -4.747 -10.121 12.778 1.00 94.00 96 SER A O 1
ATOM 781 N N . ASP A 1 97 ? -6.752 -9.185 12.427 1.00 96.06 97 ASP A N 1
ATOM 782 C CA . ASP A 1 97 ? -6.945 -9.657 11.055 1.00 96.06 97 ASP A CA 1
ATOM 783 C C . ASP A 1 97 ? -6.463 -8.632 10.008 1.00 96.06 97 ASP A C 1
ATOM 785 O O . ASP A 1 97 ? -6.955 -8.638 8.883 1.00 96.06 97 ASP A O 1
ATOM 789 N N . LEU A 1 98 ? -5.535 -7.728 10.360 1.00 97.75 98 LEU A N 1
ATOM 790 C CA . LEU A 1 98 ? -5.191 -6.584 9.514 1.00 97.75 98 LEU A CA 1
ATOM 791 C C . LEU A 1 98 ? -4.566 -7.033 8.187 1.00 97.75 98 LEU A C 1
ATOM 793 O O . LEU A 1 98 ? -3.456 -7.561 8.148 1.00 97.75 98 LEU A O 1
ATOM 797 N N . GLU A 1 99 ? -5.278 -6.763 7.097 1.00 98.25 99 GLU A N 1
ATOM 798 C CA . GLU A 1 99 ? -4.902 -7.088 5.719 1.00 98.25 99 GLU A CA 1
ATOM 799 C C . GLU A 1 99 ? -4.454 -5.844 4.941 1.00 98.25 99 GLU A C 1
ATOM 801 O O . GLU A 1 99 ? -3.638 -5.951 4.021 1.00 98.25 99 GLU A O 1
ATOM 806 N N . LYS A 1 100 ? -4.968 -4.661 5.303 1.00 98.44 100 LYS A N 1
ATOM 807 C CA . LYS A 1 100 ? -4.689 -3.392 4.626 1.00 98.44 100 LYS A CA 1
ATOM 808 C C . LYS A 1 100 ? -4.318 -2.287 5.610 1.00 98.44 100 LYS A C 1
ATOM 810 O O . LYS A 1 100 ? -5.073 -1.983 6.531 1.00 98.44 100 LYS A O 1
ATOM 815 N N . LEU A 1 101 ? -3.195 -1.629 5.343 1.00 97.19 101 LEU A N 1
ATOM 816 C CA . LEU A 1 101 ? -2.689 -0.506 6.122 1.00 97.19 101 LEU A CA 1
ATOM 817 C C . LEU A 1 101 ? -2.390 0.680 5.204 1.00 97.19 101 LEU A C 1
ATOM 819 O O . LEU A 1 101 ? -1.634 0.556 4.241 1.00 97.19 101 LEU A O 1
ATOM 823 N N . VAL A 1 102 ? -2.989 1.828 5.509 1.00 96.19 102 VAL A N 1
ATOM 824 C CA . VAL A 1 102 ? -2.737 3.103 4.836 1.00 96.19 102 VAL A CA 1
ATOM 825 C C . VAL A 1 102 ? -2.206 4.095 5.862 1.00 96.19 102 VAL A C 1
ATOM 827 O O . VAL A 1 102 ? -2.876 4.378 6.855 1.00 96.19 102 VAL A O 1
ATOM 830 N N . ILE A 1 103 ? -1.006 4.619 5.627 1.00 93.44 103 ILE A N 1
ATOM 831 C CA . ILE A 1 103 ? -0.337 5.551 6.535 1.00 93.44 103 ILE A CA 1
ATOM 832 C C . ILE A 1 103 ? -0.033 6.842 5.787 1.00 93.44 103 ILE A C 1
ATOM 834 O O . ILE A 1 103 ? 0.702 6.845 4.802 1.00 93.44 103 ILE A O 1
ATOM 838 N N . TYR A 1 104 ? -0.575 7.946 6.283 1.00 92.38 104 TYR A N 1
ATOM 839 C CA . TYR A 1 104 ? -0.165 9.290 5.898 1.00 92.38 104 TYR A CA 1
ATOM 840 C C . TYR A 1 104 ? 0.869 9.773 6.918 1.00 92.38 104 TYR A C 1
ATOM 842 O O . TYR A 1 104 ? 0.538 10.033 8.074 1.00 92.38 104 TYR A O 1
ATOM 850 N N . PHE A 1 105 ? 2.133 9.828 6.516 1.00 88.81 105 PHE A N 1
ATOM 851 C CA . PHE A 1 105 ? 3.247 10.175 7.387 1.00 88.81 105 PHE A CA 1
ATOM 852 C C . PHE A 1 105 ? 3.718 11.600 7.107 1.00 88.81 105 PHE A C 1
ATOM 854 O O . PHE A 1 105 ? 4.101 11.927 5.982 1.00 88.81 105 PHE A O 1
ATOM 861 N N . ILE A 1 106 ? 3.660 12.462 8.122 1.00 83.44 106 ILE A N 1
ATOM 862 C CA . ILE A 1 106 ? 3.885 13.905 7.936 1.00 83.44 106 ILE A CA 1
ATOM 863 C C . ILE A 1 106 ? 5.327 14.343 8.235 1.00 83.44 106 ILE A C 1
ATOM 865 O O . ILE A 1 106 ? 5.738 15.440 7.858 1.00 83.44 106 ILE A O 1
ATOM 869 N N . GLY A 1 107 ? 6.120 13.446 8.818 1.00 72.44 107 GLY A N 1
ATOM 870 C CA . GLY A 1 107 ? 7.553 13.611 9.036 1.00 72.44 107 GLY A CA 1
ATOM 871 C C . GLY A 1 107 ? 8.026 12.818 10.248 1.00 72.44 107 GLY A C 1
ATOM 872 O O . GLY A 1 107 ? 7.218 12.406 11.074 1.00 72.44 107 GLY A O 1
ATOM 873 N N . GLY A 1 108 ? 9.335 12.580 10.343 1.00 65.75 108 GLY A N 1
ATOM 874 C CA . GLY A 1 108 ? 9.953 11.810 11.428 1.00 65.75 108 GLY A CA 1
ATOM 875 C C . GLY A 1 108 ? 10.943 10.757 10.925 1.00 65.75 108 GLY A C 1
ATOM 876 O O . GLY A 1 108 ? 11.252 10.698 9.737 1.00 65.75 108 GLY A O 1
ATOM 877 N N . SER A 1 109 ? 11.468 9.942 11.843 1.00 63.88 109 SER A N 1
ATOM 878 C CA . SER A 1 109 ? 12.374 8.829 11.531 1.00 63.88 109 SER A CA 1
ATOM 879 C C . SER A 1 109 ? 11.631 7.515 11.248 1.00 63.88 109 SER A C 1
ATOM 881 O O . SER A 1 109 ? 10.543 7.289 11.765 1.00 63.88 109 SER A O 1
ATOM 883 N N . ASP A 1 110 ? 12.278 6.665 10.447 1.00 66.31 110 ASP A N 1
ATOM 884 C CA . ASP A 1 110 ? 11.976 5.282 10.041 1.00 66.31 110 ASP A CA 1
ATOM 885 C C . ASP A 1 110 ? 10.719 4.587 10.628 1.00 66.31 110 ASP A C 1
ATOM 887 O O . ASP A 1 110 ? 10.764 3.896 11.649 1.00 66.31 110 ASP A O 1
ATOM 891 N N . LEU A 1 111 ? 9.598 4.723 9.911 1.00 67.19 111 LEU A N 1
ATOM 892 C CA . LEU A 1 111 ? 8.264 4.203 10.248 1.00 67.19 111 LEU A CA 1
ATOM 893 C C . LEU A 1 111 ? 8.184 2.665 10.330 1.00 67.19 111 LEU A C 1
ATOM 895 O O . LEU A 1 111 ? 7.323 2.118 11.022 1.00 67.19 111 LEU A O 1
ATOM 899 N N . PHE A 1 112 ? 9.029 1.945 9.590 1.00 64.88 112 PHE A N 1
ATOM 900 C CA . PHE A 1 112 ? 8.761 0.544 9.260 1.00 64.88 112 PHE A CA 1
ATOM 901 C C . PHE A 1 112 ? 9.403 -0.491 10.174 1.00 64.88 112 PHE A C 1
ATOM 903 O O . PHE A 1 112 ? 8.987 -1.649 10.105 1.00 64.88 112 PHE A O 1
ATOM 910 N N . LYS A 1 113 ? 10.309 -0.113 11.088 1.00 64.31 113 LYS A N 1
ATOM 911 C CA . LYS A 1 113 ? 11.029 -1.045 11.990 1.00 64.31 113 LYS A CA 1
ATOM 912 C C . LYS A 1 113 ? 10.144 -2.042 12.752 1.00 64.31 113 LYS A C 1
ATOM 914 O O . LYS A 1 113 ? 10.644 -3.035 13.272 1.00 64.31 113 LYS A O 1
ATOM 919 N N . LYS A 1 114 ? 8.838 -1.782 12.848 1.00 69.62 114 LYS A N 1
ATOM 920 C CA . LYS A 1 114 ? 7.889 -2.510 13.698 1.00 69.62 114 LYS A CA 1
ATOM 921 C C . LYS A 1 114 ? 6.712 -3.148 12.944 1.00 69.62 114 LYS A C 1
ATOM 923 O O . LYS A 1 114 ? 5.782 -3.620 13.592 1.00 69.62 114 LYS A O 1
ATOM 928 N N . LEU A 1 115 ? 6.730 -3.215 11.604 1.00 82.12 115 LEU A N 1
ATOM 929 C CA . LEU A 1 115 ? 5.648 -3.858 10.830 1.00 82.12 115 LEU A CA 1
ATOM 930 C C . LEU A 1 115 ? 5.804 -5.377 10.637 1.00 82.12 115 LEU A C 1
ATOM 932 O O . LEU A 1 115 ? 4.819 -6.045 10.324 1.00 82.12 115 LEU A O 1
ATOM 936 N N . VAL A 1 116 ? 6.993 -5.947 10.869 1.00 80.44 116 VAL A N 1
ATOM 937 C CA . VAL A 1 116 ? 7.297 -7.379 10.634 1.00 80.44 116 VAL A CA 1
ATOM 938 C C . VAL A 1 116 ? 6.312 -8.334 11.334 1.00 80.44 116 VAL A C 1
ATOM 940 O O . VAL A 1 116 ? 6.036 -9.426 10.837 1.00 80.44 116 VAL A O 1
ATOM 943 N N . GLY A 1 117 ? 5.745 -7.933 12.478 1.00 84.50 117 GLY A N 1
ATOM 944 C CA . GLY A 1 117 ? 4.790 -8.743 13.245 1.00 84.50 117 GLY A CA 1
ATOM 945 C C . GLY A 1 117 ? 3.413 -8.924 12.589 1.00 84.50 117 GLY A C 1
ATOM 946 O O . GLY A 1 117 ? 2.676 -9.834 12.969 1.00 84.50 117 GLY A O 1
ATOM 947 N N . LEU A 1 118 ? 3.059 -8.108 11.592 1.00 92.81 118 LEU A N 1
ATOM 948 C CA . LEU A 1 118 ? 1.730 -8.092 10.969 1.00 92.81 118 LEU A CA 1
ATOM 949 C C . LEU A 1 118 ? 1.609 -9.146 9.858 1.00 92.81 118 LEU A C 1
ATOM 951 O O . LEU A 1 118 ? 1.515 -8.833 8.676 1.00 92.81 118 LEU A O 1
ATOM 955 N N . LYS A 1 119 ? 1.595 -10.426 10.241 1.00 92.69 119 LYS A N 1
ATOM 956 C CA . LYS A 1 119 ? 1.696 -11.583 9.321 1.00 92.69 119 LYS A CA 1
ATOM 957 C C . LYS A 1 119 ? 0.564 -11.728 8.295 1.00 92.69 119 LYS A C 1
ATOM 959 O O . LYS A 1 119 ? 0.696 -12.517 7.364 1.00 92.69 119 LYS A O 1
ATOM 964 N N . LYS A 1 120 ? -0.567 -11.050 8.500 1.00 96.19 120 LYS A N 1
ATOM 965 C CA . LYS A 1 120 ? -1.726 -11.065 7.588 1.00 96.19 120 LYS A CA 1
ATOM 966 C C . LYS A 1 120 ? -1.755 -9.856 6.658 1.00 96.19 120 LYS A C 1
ATOM 968 O O . LYS A 1 120 ? -2.620 -9.789 5.793 1.00 96.19 120 LYS A O 1
ATOM 973 N N . LEU A 1 121 ? -0.823 -8.918 6.815 1.00 97.19 121 LEU A N 1
ATOM 974 C CA . LEU A 1 121 ? -0.815 -7.675 6.064 1.00 97.19 121 LEU A CA 1
ATOM 975 C C . LEU A 1 121 ? -0.458 -7.951 4.602 1.00 97.19 121 LEU A C 1
ATOM 977 O O . LEU A 1 121 ? 0.638 -8.425 4.310 1.00 97.19 121 LEU A O 1
ATOM 981 N N . VAL A 1 122 ? -1.385 -7.659 3.691 1.00 98.06 122 VAL A N 1
ATOM 982 C CA . VAL A 1 122 ? -1.249 -7.912 2.247 1.00 98.06 122 VAL A CA 1
ATOM 983 C C . VAL A 1 122 ? -1.013 -6.616 1.477 1.00 98.06 122 VAL A C 1
ATOM 985 O O . VAL A 1 122 ? -0.274 -6.613 0.491 1.00 98.06 122 VAL A O 1
ATOM 988 N N . ASN A 1 123 ? -1.652 -5.525 1.904 1.00 98.44 123 ASN A N 1
ATOM 989 C CA . ASN A 1 123 ? -1.641 -4.242 1.214 1.00 98.44 123 ASN A CA 1
ATOM 990 C C . ASN A 1 123 ? -1.127 -3.131 2.130 1.00 98.44 123 ASN A C 1
ATOM 992 O O . ASN A 1 123 ? -1.725 -2.848 3.168 1.00 98.44 123 ASN A O 1
ATOM 996 N N . VAL A 1 124 ? -0.047 -2.483 1.707 1.00 96.88 124 VAL A N 1
ATOM 997 C CA . VAL A 1 124 ? 0.543 -1.339 2.395 1.00 96.88 124 VAL A CA 1
ATOM 998 C C . VAL A 1 124 ? 0.556 -0.146 1.455 1.00 96.88 124 VAL A C 1
ATOM 1000 O O . VAL A 1 124 ? 1.081 -0.210 0.346 1.00 96.88 124 VAL A O 1
ATOM 1003 N N . THR A 1 125 ? -0.017 0.964 1.906 1.00 96.19 125 THR A N 1
ATOM 1004 C CA . THR A 1 125 ? 0.105 2.269 1.256 1.00 96.19 125 THR A CA 1
ATOM 1005 C C . THR A 1 125 ? 0.722 3.244 2.238 1.00 96.19 125 THR A C 1
ATOM 1007 O O . THR A 1 125 ? 0.179 3.434 3.324 1.00 96.19 125 THR A O 1
ATOM 1010 N N . VAL A 1 126 ? 1.821 3.886 1.856 1.00 93.00 126 VAL A N 1
ATOM 1011 C CA . VAL A 1 126 ? 2.426 4.953 2.654 1.00 93.00 126 VAL A CA 1
ATOM 1012 C C . VAL A 1 126 ? 2.612 6.197 1.802 1.00 93.00 126 VAL A C 1
ATOM 1014 O O . VAL A 1 126 ? 3.109 6.131 0.679 1.00 93.00 126 VAL A O 1
ATOM 1017 N N . GLU A 1 127 ? 2.168 7.329 2.334 1.00 92.69 127 GLU A N 1
ATOM 1018 C CA . GLU A 1 127 ? 2.270 8.642 1.708 1.00 92.69 127 GLU A CA 1
ATOM 1019 C C . GLU A 1 127 ? 3.035 9.585 2.640 1.00 92.69 127 GLU A C 1
ATOM 1021 O O . GLU A 1 127 ? 2.618 9.792 3.777 1.00 92.69 127 GLU A O 1
ATOM 1026 N N . PHE A 1 128 ? 4.131 10.157 2.149 1.00 89.31 128 PHE A N 1
ATOM 1027 C CA . PHE A 1 128 ? 5.001 11.082 2.868 1.00 89.31 128 PHE A CA 1
ATOM 1028 C C . PHE A 1 128 ? 4.723 12.519 2.428 1.00 89.31 128 PHE A C 1
ATOM 1030 O O . PHE A 1 128 ? 4.761 12.816 1.231 1.00 89.31 128 PHE A O 1
ATOM 1037 N N . SER A 1 129 ? 4.469 13.431 3.370 1.00 87.19 129 SER A N 1
ATOM 1038 C CA . SER A 1 129 ? 4.327 14.862 3.041 1.00 87.19 129 SER A CA 1
ATOM 1039 C C . SER A 1 129 ? 5.628 15.654 3.143 1.00 87.19 129 SER A C 1
ATOM 1041 O O . SER A 1 129 ? 5.699 16.770 2.632 1.00 87.19 129 SER A O 1
ATOM 1043 N N . SER A 1 130 ? 6.643 15.110 3.813 1.00 85.00 130 SER A N 1
ATOM 1044 C CA . SER A 1 130 ? 7.963 15.721 3.961 1.00 85.00 130 SER A CA 1
ATOM 1045 C C . SER A 1 130 ? 9.048 14.816 3.393 1.00 85.00 130 SER A C 1
ATOM 1047 O O . SER A 1 130 ? 8.810 13.643 3.117 1.00 85.00 130 SER A O 1
ATOM 1049 N N . GLU A 1 131 ? 10.253 15.365 3.258 1.00 85.56 131 GLU A N 1
ATOM 1050 C CA . GLU A 1 131 ? 11.445 14.573 2.965 1.00 85.56 131 GLU A CA 1
ATOM 1051 C C . GLU A 1 131 ? 11.642 13.492 4.037 1.00 85.56 131 GLU A C 1
ATOM 1053 O O . GLU A 1 131 ? 11.530 13.783 5.232 1.00 85.56 131 GLU A O 1
ATOM 1058 N N . THR A 1 132 ? 11.837 12.232 3.646 1.00 81.69 132 THR A N 1
ATOM 1059 C CA . THR A 1 132 ? 11.974 11.112 4.595 1.00 81.69 132 THR A CA 1
ATOM 1060 C C . THR A 1 132 ? 12.864 10.010 4.024 1.00 81.69 132 THR A C 1
ATOM 1062 O O . THR A 1 132 ? 12.769 9.686 2.842 1.00 81.69 132 THR A O 1
ATOM 1065 N N . ASP A 1 133 ? 13.711 9.435 4.880 1.00 77.81 133 ASP A N 1
ATOM 1066 C CA . ASP A 1 133 ? 14.438 8.189 4.612 1.00 77.81 133 ASP A CA 1
ATOM 1067 C C . ASP A 1 133 ? 13.594 6.998 5.091 1.00 77.81 133 ASP A C 1
ATOM 1069 O O . ASP A 1 133 ? 12.965 7.056 6.154 1.00 77.81 133 ASP A O 1
ATOM 1073 N N . LEU A 1 134 ? 13.549 5.933 4.296 1.00 77.25 134 LEU A N 1
ATOM 1074 C CA . LEU A 1 134 ? 12.590 4.848 4.450 1.00 77.25 134 LEU A CA 1
ATOM 1075 C C . LEU A 1 134 ? 13.275 3.482 4.475 1.00 77.25 134 LEU A C 1
ATOM 1077 O O . LEU A 1 134 ? 13.774 3.015 3.451 1.00 77.25 134 LEU A O 1
ATOM 1081 N N . SER A 1 135 ? 13.220 2.783 5.614 1.00 79.81 135 SER A N 1
ATOM 1082 C CA . SER A 1 135 ? 13.695 1.400 5.680 1.00 79.81 135 SER A CA 1
ATOM 1083 C C . SER A 1 135 ? 12.612 0.422 5.245 1.00 79.81 135 SER A C 1
ATOM 1085 O O . SER A 1 135 ? 11.652 0.155 5.961 1.00 79.81 135 SER A O 1
ATOM 1087 N N . LEU A 1 136 ? 12.757 -0.148 4.054 1.00 83.12 136 LEU A N 1
ATOM 1088 C CA . LEU A 1 136 ? 11.773 -1.078 3.490 1.00 83.12 136 LEU A CA 1
ATOM 1089 C C . LEU A 1 136 ? 11.960 -2.532 3.952 1.00 83.12 136 LEU A C 1
ATOM 1091 O O . LEU A 1 136 ? 11.038 -3.342 3.842 1.00 83.12 136 LEU A O 1
ATOM 1095 N N . GLU A 1 137 ? 13.114 -2.845 4.542 1.00 83.62 137 GLU A N 1
ATOM 1096 C CA . GLU A 1 137 ? 13.507 -4.197 4.969 1.00 83.62 137 GLU A CA 1
ATOM 1097 C C . GLU A 1 137 ? 12.575 -4.777 6.047 1.00 83.62 137 GLU A C 1
ATOM 1099 O O . GLU A 1 137 ? 12.469 -5.989 6.219 1.00 83.62 137 GLU A O 1
ATOM 1104 N N . CYS A 1 138 ? 11.858 -3.913 6.768 1.00 84.19 138 CYS A N 1
ATOM 1105 C CA . CYS A 1 138 ? 11.005 -4.295 7.893 1.00 84.19 138 CYS A CA 1
ATOM 1106 C C . CYS A 1 138 ? 9.530 -4.534 7.510 1.00 84.19 138 CYS A C 1
ATOM 1108 O O . CYS A 1 138 ? 8.678 -4.726 8.384 1.00 84.19 138 CYS A O 1
ATOM 1110 N N . LEU A 1 139 ? 9.201 -4.534 6.214 1.00 91.31 139 LEU A N 1
ATOM 1111 C CA . LEU A 1 139 ? 7.878 -4.940 5.737 1.00 91.31 139 LEU A CA 1
ATOM 1112 C C . LEU A 1 139 ? 7.674 -6.459 5.908 1.00 91.31 139 LEU A C 1
ATOM 1114 O O . LEU A 1 139 ? 8.593 -7.232 5.629 1.00 91.31 139 LEU A O 1
ATOM 1118 N N . PRO A 1 140 ? 6.484 -6.917 6.347 1.00 92.75 140 PRO A N 1
ATOM 1119 C CA . PRO A 1 140 ? 6.235 -8.340 6.536 1.00 92.75 140 PRO A CA 1
ATOM 1120 C C . PRO A 1 140 ? 6.204 -9.083 5.184 1.00 92.75 140 PRO A C 1
ATOM 1122 O O . PRO A 1 140 ? 5.630 -8.567 4.223 1.00 92.75 140 PRO A O 1
ATOM 1125 N N . PRO A 1 141 ? 6.722 -10.327 5.097 1.00 93.44 141 PRO A N 1
ATOM 1126 C CA . PRO A 1 141 ? 6.762 -11.097 3.843 1.00 93.44 141 PRO A CA 1
ATOM 1127 C C . PRO A 1 141 ? 5.394 -11.376 3.202 1.00 93.44 141 PRO A C 1
ATOM 1129 O O . PRO A 1 141 ? 5.315 -11.767 2.041 1.00 93.44 141 PRO A O 1
ATOM 1132 N N . SER A 1 142 ? 4.304 -11.207 3.955 1.00 96.25 142 SER A N 1
ATOM 1133 C CA . SER A 1 142 ? 2.932 -11.351 3.465 1.00 96.25 142 SER A CA 1
ATOM 1134 C C . SER A 1 142 ? 2.497 -10.224 2.522 1.00 96.25 142 SER A C 1
ATOM 1136 O O . SER A 1 142 ? 1.495 -10.389 1.820 1.00 96.25 142 SER A O 1
ATOM 1138 N N . VAL A 1 143 ? 3.219 -9.095 2.493 1.00 97.38 143 VAL A N 1
ATOM 1139 C CA . VAL A 1 143 ? 2.889 -7.945 1.645 1.00 97.38 143 VAL A CA 1
ATOM 1140 C C . VAL A 1 143 ? 3.029 -8.328 0.176 1.00 97.38 143 VAL A C 1
ATOM 1142 O O . VAL A 1 143 ? 4.083 -8.755 -0.284 1.00 97.38 143 VAL A O 1
ATOM 1145 N N . GLN A 1 144 ? 1.944 -8.136 -0.572 1.00 98.12 144 GLN A N 1
ATOM 1146 C CA . GLN A 1 144 ? 1.879 -8.380 -2.017 1.00 98.12 144 GLN A CA 1
ATOM 1147 C C . GLN A 1 144 ? 1.598 -7.100 -2.802 1.00 98.12 144 GLN A C 1
ATOM 1149 O O . GLN A 1 144 ? 1.865 -7.054 -4.002 1.00 98.12 144 GLN A O 1
ATOM 1154 N N . LYS A 1 145 ? 1.032 -6.077 -2.155 1.00 98.62 145 LYS A N 1
ATOM 1155 C CA . LYS A 1 145 ? 0.693 -4.796 -2.773 1.00 98.62 145 LYS A CA 1
ATOM 1156 C C . LYS A 1 145 ? 1.342 -3.679 -1.979 1.00 98.62 145 LYS A C 1
ATOM 1158 O O . LYS A 1 145 ? 1.032 -3.512 -0.799 1.00 98.62 145 LYS A O 1
ATOM 1163 N N . LEU A 1 146 ? 2.220 -2.929 -2.628 1.00 97.81 146 LEU A N 1
ATOM 1164 C CA . LEU A 1 146 ? 2.947 -1.836 -2.007 1.00 97.81 146 LEU A CA 1
ATOM 1165 C C . LEU A 1 146 ? 2.763 -0.563 -2.825 1.00 97.81 146 LEU A C 1
ATOM 1167 O O . LEU A 1 146 ? 3.103 -0.508 -4.005 1.00 97.81 146 LEU A O 1
ATOM 1171 N N . THR A 1 147 ? 2.217 0.464 -2.181 1.00 97.50 147 THR A N 1
ATOM 1172 C CA . THR A 1 147 ? 2.154 1.820 -2.722 1.00 97.50 147 THR A CA 1
ATOM 1173 C C . THR A 1 147 ? 2.973 2.750 -1.848 1.00 97.50 147 THR A C 1
ATOM 1175 O O . THR A 1 147 ? 2.746 2.838 -0.643 1.00 97.50 147 THR A O 1
ATOM 1178 N N . ILE A 1 148 ? 3.906 3.461 -2.463 1.00 94.44 148 ILE A N 1
ATOM 1179 C CA . ILE A 1 148 ? 4.767 4.433 -1.808 1.00 94.44 148 ILE A CA 1
ATOM 1180 C C . ILE A 1 148 ? 4.626 5.752 -2.564 1.00 94.44 148 ILE A C 1
ATOM 1182 O O . ILE A 1 148 ? 4.808 5.801 -3.780 1.00 94.44 148 ILE A O 1
ATOM 1186 N N . SER A 1 149 ? 4.272 6.818 -1.853 1.00 93.69 149 SER A N 1
ATOM 1187 C CA . SER A 1 149 ? 4.054 8.140 -2.435 1.00 93.69 149 SER A CA 1
ATOM 1188 C C . SER A 1 149 ? 4.753 9.224 -1.625 1.00 93.69 149 SER A C 1
ATOM 1190 O O . SER A 1 149 ? 4.720 9.172 -0.403 1.00 93.69 149 SER A O 1
ATOM 1192 N N . GLY A 1 150 ? 5.284 10.253 -2.282 1.00 89.62 150 GLY A N 1
ATOM 1193 C CA . GLY A 1 150 ? 5.823 11.445 -1.617 1.00 89.62 150 GLY A CA 1
ATOM 1194 C C . GLY A 1 150 ? 7.334 11.614 -1.755 1.00 89.62 150 GLY A C 1
ATOM 1195 O O . GLY A 1 150 ? 7.980 10.934 -2.545 1.00 89.62 150 GLY A O 1
ATOM 1196 N N . ASN A 1 151 ? 7.898 12.548 -0.989 1.00 86.31 151 ASN A N 1
ATOM 1197 C CA . ASN A 1 151 ? 9.292 12.965 -1.137 1.00 86.31 151 ASN A CA 1
ATOM 1198 C C . ASN A 1 151 ? 10.258 12.039 -0.373 1.00 86.31 151 ASN A C 1
ATOM 1200 O O . ASN A 1 151 ? 10.699 12.361 0.725 1.00 86.31 151 ASN A O 1
ATOM 1204 N N . ILE A 1 152 ? 10.565 10.865 -0.924 1.00 86.50 152 ILE A N 1
ATOM 1205 C CA . ILE A 1 152 ? 11.509 9.926 -0.297 1.00 86.50 152 ILE A CA 1
ATOM 1206 C C . ILE A 1 152 ? 12.902 10.145 -0.859 1.00 86.50 152 ILE A C 1
ATOM 1208 O O . ILE A 1 152 ? 13.105 10.076 -2.072 1.00 86.50 152 ILE A O 1
ATOM 1212 N N . VAL A 1 153 ? 13.861 10.356 0.035 1.00 79.56 153 VAL A N 1
ATOM 1213 C CA . VAL A 1 153 ? 15.279 10.427 -0.315 1.00 79.56 153 VAL A CA 1
ATOM 1214 C C . VAL A 1 153 ? 15.910 9.055 -0.115 1.00 79.56 153 VAL A C 1
ATOM 1216 O O . VAL A 1 153 ? 15.661 8.403 0.892 1.00 79.56 153 VAL A O 1
ATOM 1219 N N . ASN A 1 154 ? 16.709 8.604 -1.085 1.00 80.12 154 ASN A N 1
ATOM 1220 C CA . ASN A 1 154 ? 17.406 7.307 -1.071 1.00 80.12 154 ASN A CA 1
ATOM 1221 C C . ASN A 1 154 ? 16.498 6.065 -1.169 1.00 80.12 154 ASN A C 1
ATOM 1223 O O . ASN A 1 154 ? 16.747 5.041 -0.527 1.00 80.12 154 ASN A O 1
ATOM 1227 N N . PHE A 1 155 ? 15.445 6.124 -1.991 1.00 88.56 155 PHE A N 1
ATOM 1228 C CA . PHE A 1 155 ? 14.680 4.920 -2.313 1.00 88.56 155 PHE A CA 1
ATOM 1229 C C . PHE A 1 155 ? 15.560 3.899 -3.056 1.00 88.56 155 PHE A C 1
ATOM 1231 O O . PHE A 1 155 ? 16.073 4.180 -4.139 1.00 88.56 155 PHE A O 1
ATOM 1238 N N . GLU A 1 156 ? 15.674 2.694 -2.497 1.00 89.25 156 GLU A N 1
ATOM 1239 C CA . GLU A 1 156 ? 16.409 1.571 -3.082 1.00 89.25 156 GLU A CA 1
ATOM 1240 C C . GLU A 1 156 ? 15.466 0.379 -3.272 1.00 89.25 156 GLU A C 1
ATOM 1242 O O . GLU A 1 156 ? 14.955 -0.186 -2.303 1.00 89.25 156 GLU A O 1
ATOM 1247 N N . LEU A 1 157 ? 15.249 -0.024 -4.526 1.00 91.25 157 LEU A N 1
ATOM 1248 C CA . LEU A 1 157 ? 14.362 -1.139 -4.870 1.00 91.25 157 LEU A CA 1
ATOM 1249 C C . LEU A 1 157 ? 14.858 -2.490 -4.321 1.00 91.25 157 LEU A C 1
ATOM 1251 O O . LEU A 1 157 ? 14.043 -3.342 -3.971 1.00 91.25 157 LEU A O 1
ATOM 1255 N N . SER A 1 158 ? 16.175 -2.670 -4.185 1.00 91.19 158 SER A N 1
ATOM 1256 C CA . SER A 1 158 ? 16.798 -3.879 -3.621 1.00 91.19 158 SER A CA 1
ATOM 1257 C C . SER A 1 158 ? 16.336 -4.177 -2.189 1.00 91.19 158 SER A C 1
ATOM 1259 O O . SER A 1 158 ? 16.220 -5.337 -1.802 1.00 91.19 158 SER A O 1
ATOM 1261 N N . LYS A 1 159 ? 15.958 -3.149 -1.414 1.00 91.06 159 LYS A N 1
ATOM 1262 C CA . LYS A 1 159 ? 15.407 -3.299 -0.053 1.00 91.06 159 LYS A CA 1
ATOM 1263 C C . LYS A 1 159 ? 14.013 -3.942 -0.020 1.00 91.06 159 LYS A C 1
ATOM 1265 O O . LYS A 1 159 ? 13.447 -4.099 1.057 1.00 91.06 159 LYS A O 1
ATOM 1270 N N . LEU A 1 160 ? 13.439 -4.274 -1.178 1.00 93.62 160 LEU A N 1
ATOM 1271 C CA . LEU A 1 160 ? 12.164 -4.980 -1.322 1.00 93.62 160 LEU A CA 1
ATOM 1272 C C . LEU A 1 160 ? 12.332 -6.429 -1.812 1.00 93.62 160 LEU A C 1
ATOM 1274 O O . LEU A 1 160 ? 11.326 -7.113 -1.992 1.00 93.62 160 LEU A O 1
ATOM 1278 N N . GLU A 1 161 ? 13.559 -6.913 -2.038 1.00 92.06 161 GLU A N 1
ATOM 1279 C CA . GLU A 1 161 ? 13.820 -8.253 -2.599 1.00 92.06 161 GLU A CA 1
ATOM 1280 C C . GLU A 1 161 ? 13.309 -9.405 -1.727 1.00 92.06 161 GLU A C 1
ATOM 1282 O O . GLU A 1 161 ? 12.977 -10.471 -2.240 1.00 92.06 161 GLU A O 1
ATOM 1287 N N . HIS A 1 162 ? 13.180 -9.197 -0.416 1.00 92.31 162 HIS A N 1
ATOM 1288 C CA . HIS A 1 162 ? 12.609 -10.186 0.501 1.00 92.31 162 HIS A CA 1
ATOM 1289 C C . HIS A 1 162 ? 11.087 -10.350 0.356 1.00 92.31 162 HIS A C 1
ATOM 1291 O O . HIS A 1 162 ? 10.511 -11.254 0.967 1.00 92.31 162 HIS A O 1
ATOM 1297 N N . LEU A 1 163 ? 10.420 -9.487 -0.418 1.00 95.31 163 LEU A N 1
ATOM 1298 C CA . LEU A 1 163 ? 8.978 -9.518 -0.644 1.00 95.31 163 LEU A CA 1
ATOM 1299 C C . LEU A 1 163 ? 8.626 -10.172 -1.982 1.00 95.31 163 LEU A C 1
ATOM 1301 O O . LEU A 1 163 ? 9.266 -9.961 -3.008 1.00 95.31 163 LEU A O 1
ATOM 1305 N N . THR A 1 164 ? 7.509 -10.898 -2.009 1.00 95.56 164 THR A N 1
ATOM 1306 C CA . THR A 1 164 ? 6.930 -11.447 -3.246 1.00 95.56 164 THR A CA 1
ATOM 1307 C C . THR A 1 164 ? 5.811 -10.537 -3.760 1.00 95.56 164 THR A C 1
ATOM 1309 O O . THR A 1 164 ? 4.628 -10.890 -3.738 1.00 95.56 164 THR A O 1
ATOM 1312 N N . LEU A 1 165 ? 6.181 -9.326 -4.186 1.00 97.81 165 LEU A N 1
ATOM 1313 C CA . LEU A 1 165 ? 5.222 -8.316 -4.636 1.00 97.81 165 LEU A CA 1
ATOM 1314 C C . LEU A 1 165 ? 4.522 -8.725 -5.940 1.00 97.81 165 LEU A C 1
ATOM 1316 O O . LEU A 1 165 ? 5.144 -9.175 -6.899 1.00 97.81 165 LEU A O 1
ATOM 1320 N N . LYS A 1 166 ? 3.206 -8.504 -5.975 1.00 98.31 166 LYS A N 1
ATOM 1321 C CA . LYS A 1 166 ? 2.363 -8.568 -7.177 1.00 98.31 166 LYS A CA 1
ATOM 1322 C C . LYS A 1 166 ? 2.091 -7.184 -7.746 1.00 98.31 166 LYS A C 1
ATOM 1324 O O . LYS A 1 166 ? 1.937 -7.037 -8.953 1.00 98.31 166 LYS A O 1
ATOM 1329 N N . GLU A 1 167 ? 2.002 -6.172 -6.891 1.00 98.62 167 GLU A N 1
ATOM 1330 C CA . GLU A 1 167 ? 1.710 -4.801 -7.302 1.00 98.62 167 GLU A CA 1
ATOM 1331 C C . GLU A 1 167 ? 2.689 -3.854 -6.612 1.00 98.62 167 GLU A C 1
ATOM 1333 O O . GLU A 1 167 ? 2.738 -3.797 -5.380 1.00 98.62 167 GLU A O 1
ATOM 1338 N N . LEU A 1 168 ? 3.446 -3.107 -7.414 1.00 98.12 168 LEU A N 1
ATOM 1339 C CA . LEU A 1 168 ? 4.329 -2.047 -6.945 1.00 98.12 168 LEU A CA 1
ATOM 1340 C C . LEU A 1 168 ? 3.897 -0.723 -7.571 1.00 98.12 168 LEU A C 1
ATOM 1342 O O . LEU A 1 168 ? 3.845 -0.596 -8.794 1.00 98.12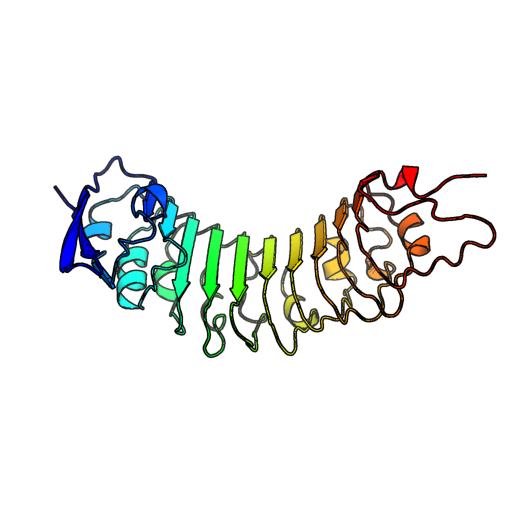 168 LEU A O 1
ATOM 1346 N N . SER A 1 169 ? 3.594 0.263 -6.730 1.00 97.88 169 SER A N 1
ATOM 1347 C CA . SER A 1 169 ? 3.253 1.615 -7.160 1.00 97.88 169 SER A CA 1
ATOM 1348 C C . SER A 1 169 ? 4.111 2.645 -6.439 1.00 97.88 169 SER A C 1
ATOM 1350 O O . SER A 1 169 ? 3.987 2.833 -5.234 1.00 97.88 169 SER A O 1
ATOM 1352 N N . LEU A 1 170 ? 4.931 3.360 -7.194 1.00 96.31 170 LEU A N 1
ATOM 1353 C CA . LEU A 1 170 ? 5.772 4.455 -6.730 1.00 96.31 170 LEU A CA 1
ATOM 1354 C C . LEU A 1 170 ? 5.214 5.766 -7.286 1.00 96.31 170 LEU A C 1
ATOM 1356 O O . LEU A 1 170 ? 4.883 5.843 -8.471 1.00 96.31 170 LEU A O 1
ATOM 1360 N N . LYS A 1 171 ? 5.058 6.792 -6.449 1.00 95.50 171 LYS A N 1
ATOM 1361 C CA . LYS A 1 171 ? 4.456 8.059 -6.874 1.00 95.50 171 LYS A CA 1
ATOM 1362 C C . LYS A 1 171 ? 5.184 9.274 -6.316 1.00 95.50 171 LYS A C 1
ATOM 1364 O O . LYS A 1 171 ? 5.343 9.398 -5.107 1.00 95.50 171 LYS A O 1
ATOM 1369 N N . GLY A 1 172 ? 5.521 10.225 -7.181 1.00 93.25 172 GLY A N 1
ATOM 1370 C CA . GLY A 1 172 ? 6.077 11.503 -6.738 1.00 93.25 172 GLY A CA 1
ATOM 1371 C C . GLY A 1 172 ? 7.470 11.386 -6.124 1.00 93.25 172 GLY A C 1
ATOM 1372 O O . GLY A 1 172 ? 7.816 12.232 -5.305 1.00 93.25 172 GLY A O 1
ATOM 1373 N N . LEU A 1 173 ? 8.228 10.331 -6.450 1.00 91.88 173 LEU A N 1
ATOM 1374 C CA . LEU A 1 173 ? 9.570 10.144 -5.904 1.00 91.88 173 LEU A CA 1
ATOM 1375 C C . LEU A 1 173 ? 10.559 11.066 -6.637 1.00 91.88 173 LEU A C 1
ATOM 1377 O O . LEU A 1 173 ? 10.554 11.081 -7.874 1.00 91.88 173 LEU A O 1
ATOM 1381 N N . PRO A 1 174 ? 11.413 11.816 -5.917 1.00 88.75 174 PRO A N 1
ATOM 1382 C CA . PRO A 1 174 ? 12.378 12.717 -6.544 1.00 88.75 174 PRO A CA 1
ATOM 1383 C C . PRO A 1 174 ? 13.407 11.937 -7.370 1.00 88.75 174 PRO A C 1
ATOM 1385 O O . PRO A 1 174 ? 13.596 12.242 -8.542 1.00 88.75 174 PRO A O 1
ATOM 1388 N N . ALA A 1 175 ? 13.980 10.877 -6.794 1.00 87.25 175 ALA A N 1
ATOM 1389 C CA . ALA A 1 175 ? 14.916 9.969 -7.445 1.00 87.25 175 ALA A CA 1
ATOM 1390 C C . ALA A 1 175 ? 14.582 8.522 -7.071 1.00 87.25 175 ALA A C 1
ATOM 1392 O O . ALA A 1 175 ? 14.391 8.204 -5.894 1.00 87.25 175 ALA A O 1
ATOM 1393 N N . CYS A 1 176 ? 14.496 7.644 -8.068 1.00 87.25 176 CYS A N 1
ATOM 1394 C CA . CYS A 1 176 ? 14.255 6.220 -7.850 1.00 87.25 176 CYS A CA 1
ATOM 1395 C C . CYS A 1 176 ? 14.814 5.408 -9.016 1.00 87.25 176 CYS A C 1
ATOM 1397 O O . CYS A 1 176 ? 14.382 5.576 -10.148 1.00 87.25 176 CYS A O 1
ATOM 1399 N N . GLU A 1 177 ? 15.742 4.494 -8.764 1.00 88.06 177 GLU A N 1
ATOM 1400 C CA . GLU A 1 177 ? 16.232 3.590 -9.804 1.00 88.06 177 GLU A CA 1
ATOM 1401 C C . GLU A 1 177 ? 15.449 2.275 -9.765 1.00 88.06 177 GLU A C 1
ATOM 1403 O O . GLU A 1 177 ? 15.245 1.690 -8.698 1.00 88.06 177 GLU A O 1
ATOM 1408 N N . LEU A 1 178 ? 14.972 1.815 -10.925 1.00 91.19 178 LEU A N 1
ATOM 1409 C CA . LEU A 1 178 ? 14.115 0.632 -11.028 1.00 91.19 178 LEU A CA 1
ATOM 1410 C C . LEU A 1 178 ? 14.894 -0.594 -11.514 1.00 91.19 178 LEU A C 1
ATOM 1412 O O . LEU A 1 178 ? 14.586 -1.174 -12.555 1.00 91.19 178 LEU A O 1
ATOM 1416 N N . ASN A 1 179 ? 15.891 -1.001 -10.731 1.00 90.81 179 ASN A N 1
ATOM 1417 C CA . ASN A 1 179 ? 16.684 -2.202 -10.992 1.00 90.81 179 ASN A CA 1
ATOM 1418 C C . ASN A 1 179 ? 16.021 -3.440 -10.379 1.00 90.81 179 ASN A C 1
ATOM 1420 O O . ASN A 1 179 ? 16.174 -3.718 -9.191 1.00 90.81 179 ASN A O 1
ATOM 1424 N N . PHE A 1 180 ? 15.260 -4.176 -11.189 1.00 93.25 180 PHE A N 1
ATOM 1425 C CA . PHE A 1 180 ? 14.577 -5.390 -10.746 1.00 93.25 180 PHE A CA 1
ATOM 1426 C C . PHE A 1 180 ? 15.499 -6.611 -10.770 1.00 93.25 180 PHE A C 1
ATOM 1428 O O . PHE A 1 180 ? 16.140 -6.902 -11.781 1.00 93.25 180 PHE A O 1
ATOM 1435 N N . SER A 1 181 ? 15.472 -7.397 -9.693 1.00 94.12 181 SER A N 1
ATOM 1436 C CA . SER A 1 181 ? 15.914 -8.788 -9.747 1.00 94.12 181 SER A CA 1
ATOM 1437 C C . SER A 1 181 ? 14.927 -9.624 -10.572 1.00 94.12 181 SER A C 1
ATOM 1439 O O . SER A 1 181 ? 13.736 -9.305 -10.669 1.00 94.12 181 SER A O 1
ATOM 1441 N N . VAL A 1 182 ? 15.405 -10.731 -11.149 1.00 94.50 182 VAL A N 1
ATOM 1442 C CA . VAL A 1 182 ? 14.541 -11.666 -11.892 1.00 94.50 182 VAL A CA 1
ATOM 1443 C C . VAL A 1 182 ? 13.429 -12.193 -10.980 1.00 94.50 182 VAL A C 1
ATOM 1445 O O . VAL A 1 182 ? 12.269 -12.213 -11.370 1.00 94.50 182 VAL A O 1
ATOM 1448 N N . GLU A 1 183 ? 13.738 -12.551 -9.734 1.00 93.12 183 GLU A N 1
ATOM 1449 C CA . GLU A 1 183 ? 12.746 -13.089 -8.793 1.00 93.12 183 GLU A CA 1
ATOM 1450 C C . GLU A 1 183 ? 11.591 -12.114 -8.518 1.00 93.12 183 GLU A C 1
ATOM 1452 O O . GLU A 1 183 ? 10.424 -12.519 -8.517 1.00 93.12 183 GLU A O 1
ATOM 1457 N N . MET A 1 184 ? 11.889 -10.822 -8.345 1.00 94.25 184 MET A N 1
ATOM 1458 C CA . MET A 1 184 ? 10.862 -9.795 -8.166 1.00 94.25 184 MET A CA 1
ATOM 1459 C C . MET A 1 184 ? 10.040 -9.608 -9.451 1.00 94.25 184 MET A C 1
ATOM 1461 O O . MET A 1 184 ? 8.806 -9.628 -9.420 1.00 94.25 184 MET A O 1
ATOM 1465 N N . ALA A 1 185 ? 10.715 -9.494 -10.596 1.00 94.81 185 ALA A N 1
ATOM 1466 C CA . ALA A 1 185 ? 10.089 -9.277 -11.898 1.00 94.81 185 ALA A CA 1
ATOM 1467 C C . ALA A 1 185 ? 9.134 -10.414 -12.321 1.00 94.81 185 ALA A C 1
ATOM 1469 O O . ALA A 1 185 ? 8.065 -10.164 -12.882 1.00 94.81 185 ALA A O 1
ATOM 1470 N N . GLN A 1 186 ? 9.463 -11.667 -11.995 1.00 94.62 186 GLN A N 1
ATOM 1471 C CA . GLN A 1 186 ? 8.644 -12.849 -12.311 1.00 94.62 186 GLN A CA 1
ATOM 1472 C C . GLN A 1 186 ? 7.373 -12.976 -11.447 1.00 94.62 186 GLN A C 1
ATOM 1474 O O . GLN A 1 186 ? 6.525 -13.850 -11.677 1.00 94.62 186 GLN A O 1
ATOM 1479 N N . ASN A 1 187 ? 7.215 -12.128 -10.429 1.00 96.19 187 ASN A N 1
ATOM 1480 C CA . ASN A 1 187 ? 6.042 -12.113 -9.556 1.00 96.19 187 ASN A CA 1
ATOM 1481 C C . ASN A 1 187 ? 5.106 -10.927 -9.792 1.00 96.19 187 ASN A C 1
ATOM 1483 O O . ASN A 1 187 ? 3.902 -11.069 -9.565 1.00 96.19 187 ASN A O 1
ATOM 1487 N N . LEU A 1 188 ? 5.632 -9.813 -10.299 1.00 97.69 188 LEU A N 1
ATOM 1488 C CA . LEU A 1 188 ? 4.868 -8.594 -10.526 1.00 97.69 188 LEU A CA 1
ATOM 1489 C C . LEU A 1 188 ? 3.801 -8.762 -11.617 1.00 97.69 188 LEU A C 1
ATOM 1491 O O . LEU A 1 188 ? 4.059 -9.228 -12.724 1.00 97.69 188 LEU A O 1
ATOM 1495 N N . GLU A 1 189 ? 2.586 -8.326 -11.295 1.00 98.00 189 GLU A N 1
ATOM 1496 C CA . GLU A 1 189 ? 1.446 -8.203 -12.204 1.00 98.00 189 GLU A CA 1
ATOM 1497 C C . GLU A 1 189 ? 1.225 -6.753 -12.654 1.00 98.00 189 GLU A C 1
ATOM 1499 O O . GLU A 1 189 ? 0.749 -6.511 -13.769 1.00 98.00 189 GLU A O 1
ATOM 1504 N N . LEU A 1 190 ? 1.577 -5.792 -11.796 1.00 97.94 190 LEU A N 1
ATOM 1505 C CA . LEU A 1 190 ? 1.422 -4.362 -12.033 1.00 97.94 190 LEU A CA 1
ATOM 1506 C C . LEU A 1 190 ? 2.646 -3.599 -11.530 1.00 97.94 190 LEU A C 1
ATOM 1508 O O . LEU A 1 190 ? 3.038 -3.732 -10.368 1.00 97.94 190 LEU A O 1
ATOM 1512 N N . LEU A 1 191 ? 3.183 -2.753 -12.408 1.00 97.56 191 LEU A N 1
ATOM 1513 C CA . LEU A 1 191 ? 4.247 -1.807 -12.105 1.00 97.56 191 LEU A CA 1
ATOM 1514 C C . LEU A 1 191 ? 3.791 -0.385 -12.441 1.00 97.56 191 LEU A C 1
ATOM 1516 O O . LEU A 1 191 ? 3.524 -0.057 -13.596 1.00 97.56 191 LEU A O 1
ATOM 1520 N N . CYS A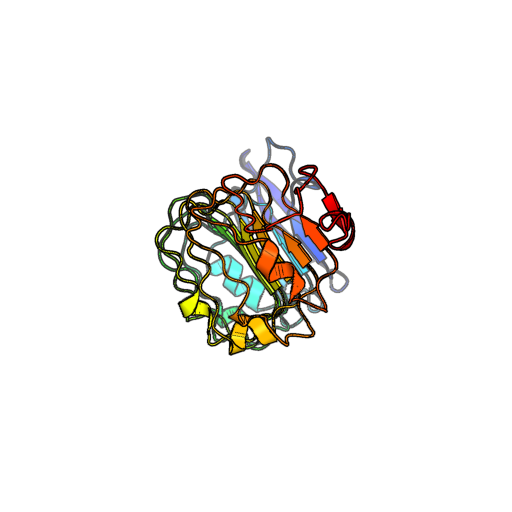 1 192 ? 3.732 0.473 -11.430 1.00 96.94 192 CYS A N 1
ATOM 1521 C CA . CYS A 1 192 ? 3.437 1.890 -11.581 1.00 96.94 192 CYS A CA 1
ATOM 1522 C C . CYS A 1 192 ? 4.597 2.722 -11.026 1.00 96.94 192 CYS A C 1
ATOM 1524 O O . CYS A 1 192 ? 4.970 2.562 -9.868 1.00 96.94 192 CYS A O 1
ATOM 1526 N N . ALA A 1 193 ? 5.116 3.651 -11.821 1.00 95.44 193 ALA A N 1
ATOM 1527 C CA . ALA A 1 193 ? 5.966 4.746 -11.369 1.00 95.44 193 ALA A CA 1
ATOM 1528 C C . ALA A 1 193 ? 5.376 6.036 -11.943 1.00 95.44 193 ALA A C 1
ATOM 1530 O O . ALA A 1 193 ? 5.331 6.195 -13.153 1.00 95.44 193 ALA A O 1
ATOM 1531 N N . VAL A 1 194 ? 4.828 6.922 -11.116 1.00 94.69 194 VAL A N 1
ATOM 1532 C CA . VAL A 1 194 ? 4.021 8.053 -11.602 1.00 94.69 194 VAL A CA 1
ATOM 1533 C C . VAL A 1 194 ? 4.519 9.359 -11.003 1.00 94.69 194 VAL A C 1
ATOM 1535 O O . VAL A 1 194 ? 4.651 9.464 -9.788 1.00 94.69 194 VAL A O 1
ATOM 1538 N N . TYR A 1 195 ? 4.740 10.380 -11.832 1.00 93.69 195 TYR A N 1
ATOM 1539 C CA . TYR A 1 195 ? 5.296 11.673 -11.404 1.00 93.69 195 TYR A CA 1
ATOM 1540 C C . TYR A 1 195 ? 6.660 11.561 -10.699 1.00 93.69 195 TYR A C 1
ATOM 1542 O O . TYR A 1 195 ? 6.916 12.291 -9.748 1.00 93.69 195 TYR A O 1
ATOM 1550 N N . CYS A 1 196 ? 7.522 10.631 -11.118 1.00 92.31 196 CYS A N 1
ATOM 1551 C CA . CYS A 1 196 ? 8.884 10.514 -10.584 1.00 92.31 196 CYS A CA 1
ATOM 1552 C C . CYS A 1 196 ? 9.898 11.144 -11.558 1.00 92.31 196 CYS A C 1
ATOM 1554 O O . CYS A 1 196 ? 9.773 10.968 -12.773 1.00 92.31 196 CYS A O 1
ATOM 1556 N N . HIS A 1 197 ? 10.874 11.898 -11.045 1.00 83.25 197 HIS A N 1
ATOM 1557 C CA . HIS A 1 197 ? 11.656 12.840 -11.858 1.00 83.25 197 HIS A CA 1
ATOM 1558 C C . HIS A 1 197 ? 13.058 12.362 -12.248 1.00 83.25 197 HIS A C 1
ATOM 1560 O O . HIS A 1 197 ? 13.460 12.635 -13.365 1.00 83.25 197 HIS A O 1
ATOM 1566 N N . ASP A 1 198 ? 13.777 11.624 -11.408 1.00 83.19 198 ASP A N 1
ATOM 1567 C CA . ASP A 1 198 ? 15.100 11.087 -11.753 1.00 83.19 198 ASP A CA 1
ATOM 1568 C C . ASP A 1 198 ? 15.071 9.556 -11.706 1.00 83.19 198 ASP A C 1
ATOM 1570 O O . ASP A 1 198 ? 15.626 8.916 -10.808 1.00 83.19 198 ASP A O 1
ATOM 1574 N N . ILE A 1 199 ? 14.347 8.961 -12.660 1.00 80.81 199 ILE A N 1
ATOM 1575 C CA . ILE A 1 199 ? 14.320 7.509 -12.848 1.00 80.81 199 ILE A CA 1
ATOM 1576 C C . ILE A 1 199 ? 15.383 7.185 -13.892 1.00 80.81 199 ILE A C 1
ATOM 1578 O O . ILE A 1 199 ? 15.252 7.641 -15.015 1.00 80.81 199 ILE A O 1
ATOM 1582 N N . GLY A 1 200 ? 16.464 6.490 -13.535 1.00 85.81 200 GLY A N 1
ATOM 1583 C CA . GLY A 1 200 ? 17.614 6.255 -14.424 1.00 85.81 200 GLY A CA 1
ATOM 1584 C C . GLY A 1 200 ? 17.269 5.517 -15.728 1.00 85.81 200 GLY A C 1
ATOM 1585 O O . GLY A 1 200 ? 16.598 6.038 -16.619 1.00 85.81 200 GLY A O 1
ATOM 1586 N N . ASN A 1 201 ? 17.747 4.287 -15.874 1.00 88.12 201 ASN A N 1
ATOM 1587 C CA . ASN A 1 201 ? 17.447 3.467 -17.048 1.00 88.12 201 ASN A CA 1
ATOM 1588 C C . ASN A 1 201 ? 16.425 2.385 -16.682 1.00 88.12 201 ASN A C 1
ATOM 1590 O O . ASN A 1 201 ? 16.444 1.869 -15.565 1.00 88.12 201 ASN A O 1
ATOM 1594 N N . PHE A 1 202 ? 15.528 2.038 -17.607 1.00 90.25 202 PHE A N 1
ATOM 1595 C CA . PHE A 1 202 ? 14.626 0.895 -17.436 1.00 90.25 202 PHE A CA 1
ATOM 1596 C C . PHE A 1 202 ? 14.819 -0.126 -18.540 1.00 90.25 202 PHE A C 1
ATOM 1598 O O . PHE A 1 202 ? 14.532 0.158 -19.703 1.00 90.25 202 PHE A O 1
ATOM 1605 N N . HIS A 1 203 ? 15.230 -1.320 -18.120 1.00 88.31 203 HIS A N 1
ATOM 1606 C CA . HIS A 1 203 ? 15.317 -2.511 -18.950 1.00 88.31 203 HIS A CA 1
ATOM 1607 C C . HIS A 1 203 ? 14.250 -3.516 -18.518 1.00 88.31 203 HIS A 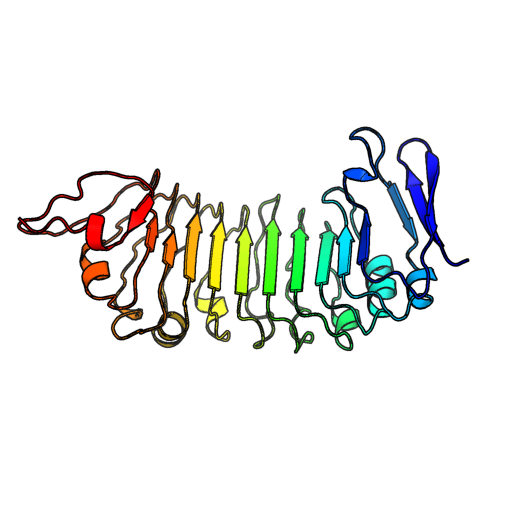C 1
ATOM 1609 O O . HIS A 1 203 ? 14.132 -3.834 -17.331 1.00 88.31 203 HIS A O 1
ATOM 1615 N N . SER A 1 204 ? 13.494 -4.060 -19.468 1.00 90.38 204 SER A N 1
ATOM 1616 C CA . SER A 1 204 ? 12.524 -5.116 -19.196 1.00 90.38 204 SER A CA 1
ATOM 1617 C C . SER A 1 204 ? 13.129 -6.517 -19.181 1.00 90.38 204 SER A C 1
ATOM 1619 O O . SER A 1 204 ? 12.410 -7.464 -18.870 1.00 90.38 204 SER A O 1
ATOM 1621 N N . LEU A 1 205 ? 14.437 -6.665 -19.430 1.00 91.50 205 LEU A N 1
ATOM 1622 C CA . LEU A 1 205 ? 15.145 -7.952 -19.397 1.00 91.50 205 LEU A CA 1
ATOM 1623 C C . LEU A 1 205 ? 14.808 -8.838 -18.173 1.00 91.50 205 LEU A C 1
ATOM 1625 O O . LEU A 1 205 ? 14.544 -10.025 -18.374 1.00 91.50 205 LEU A O 1
ATOM 1629 N N . PRO A 1 206 ? 14.732 -8.328 -16.922 1.00 94.12 206 PRO A N 1
ATOM 1630 C CA . PRO A 1 206 ? 14.358 -9.154 -15.765 1.00 94.12 206 PRO A CA 1
ATOM 1631 C C . PRO A 1 206 ? 12.948 -9.767 -15.853 1.00 94.12 206 PRO A C 1
ATOM 1633 O O . PRO A 1 206 ? 12.670 -10.797 -15.234 1.00 94.12 206 PRO A O 1
ATOM 1636 N N . PHE A 1 207 ? 12.057 -9.144 -16.626 1.00 94.19 207 PHE A N 1
ATOM 1637 C CA . PHE A 1 207 ? 10.674 -9.569 -16.830 1.00 94.19 207 PHE A CA 1
ATOM 1638 C C . PHE A 1 207 ? 10.510 -10.543 -18.003 1.00 94.19 207 PHE A C 1
ATOM 1640 O O . PHE A 1 207 ? 9.412 -11.067 -18.193 1.00 94.19 207 PHE A O 1
ATOM 1647 N N . HIS A 1 208 ? 11.561 -10.824 -18.779 1.00 90.75 208 HIS A N 1
ATOM 1648 C CA . HIS A 1 208 ? 11.471 -11.767 -19.896 1.00 90.75 208 HIS A CA 1
ATOM 1649 C C . HIS A 1 208 ? 11.046 -13.156 -19.394 1.00 90.75 208 HIS A C 1
ATOM 1651 O O . HIS A 1 208 ? 11.533 -13.652 -18.376 1.00 90.75 208 HIS A O 1
ATOM 1657 N N . GLY A 1 209 ? 10.082 -13.772 -20.080 1.00 86.25 209 GLY A N 1
ATOM 1658 C CA . GLY A 1 209 ? 9.469 -15.040 -19.665 1.00 86.25 209 GLY A CA 1
ATOM 1659 C C . GLY A 1 209 ? 8.448 -14.935 -18.521 1.00 86.25 209 GLY A C 1
ATOM 1660 O O . GLY A 1 209 ? 7.809 -15.938 -18.198 1.00 86.25 209 GLY A O 1
ATOM 1661 N N . SER A 1 210 ? 8.242 -13.749 -17.934 1.00 90.81 210 SER A N 1
ATOM 1662 C CA . SER A 1 210 ? 7.157 -13.533 -16.973 1.00 90.81 210 SER A CA 1
ATOM 1663 C C . SER A 1 210 ? 5.815 -13.597 -17.686 1.00 90.81 210 SER A C 1
ATOM 1665 O O . SER A 1 210 ? 5.569 -12.884 -18.654 1.00 90.81 210 SER A O 1
ATOM 1667 N N . THR A 1 211 ? 4.905 -14.420 -17.168 1.00 92.94 211 THR A N 1
ATOM 1668 C CA . THR A 1 211 ? 3.522 -14.513 -17.664 1.00 92.94 211 THR A CA 1
ATOM 1669 C C . THR A 1 211 ? 2.547 -13.675 -16.833 1.00 92.94 211 THR A C 1
ATOM 1671 O O . THR A 1 211 ? 1.327 -13.843 -16.943 1.00 92.94 211 THR A O 1
ATOM 1674 N N . LYS A 1 212 ? 3.061 -12.856 -15.907 1.00 95.56 212 LYS A N 1
ATOM 1675 C CA . LYS A 1 212 ? 2.259 -12.182 -14.877 1.00 95.56 212 LYS A CA 1
ATOM 1676 C C . LYS A 1 212 ? 2.091 -10.693 -15.124 1.00 95.56 212 LYS A C 1
ATOM 1678 O O . LYS A 1 212 ? 0.989 -10.195 -14.880 1.00 95.56 212 LYS A O 1
ATOM 1683 N N . LEU A 1 213 ? 3.128 -10.003 -15.604 1.00 96.75 213 LEU A N 1
ATOM 1684 C CA . LEU A 1 213 ? 3.109 -8.551 -15.767 1.00 96.75 213 LEU A CA 1
ATOM 1685 C C . LEU A 1 213 ? 2.102 -8.154 -16.849 1.00 96.75 213 LEU A C 1
ATOM 1687 O O . LEU A 1 213 ? 2.284 -8.460 -18.024 1.00 96.75 213 LEU A O 1
ATOM 1691 N N . LYS A 1 214 ? 1.025 -7.482 -16.442 1.00 95.62 214 LYS A N 1
ATOM 1692 C CA . LYS A 1 214 ? -0.092 -7.090 -17.317 1.00 95.62 214 LYS A CA 1
ATOM 1693 C C . LYS A 1 214 ? -0.136 -5.592 -17.571 1.00 95.62 214 LYS A C 1
ATOM 1695 O O . LYS A 1 214 ? -0.642 -5.183 -18.617 1.00 95.62 214 LYS A O 1
ATOM 1700 N N . THR A 1 215 ? 0.351 -4.793 -16.625 1.00 95.19 215 THR A N 1
ATOM 1701 C CA . THR A 1 215 ? 0.198 -3.339 -16.659 1.00 95.19 215 THR A CA 1
ATOM 1702 C C . THR A 1 215 ? 1.483 -2.642 -16.242 1.00 95.19 215 THR A C 1
ATOM 1704 O O . THR A 1 215 ? 1.995 -2.888 -15.149 1.00 95.19 215 THR A O 1
ATOM 1707 N N . ILE A 1 216 ? 1.933 -1.719 -17.089 1.00 95.56 216 ILE A N 1
ATOM 1708 C CA . ILE A 1 216 ? 2.973 -0.738 -16.786 1.00 95.56 216 ILE A CA 1
ATOM 1709 C C . ILE A 1 216 ? 2.363 0.664 -16.877 1.00 95.56 216 ILE A C 1
ATOM 1711 O O . ILE A 1 216 ? 1.694 1.002 -17.856 1.00 95.56 216 ILE A O 1
ATOM 1715 N N . ASN A 1 217 ? 2.605 1.504 -15.875 1.00 94.88 217 ASN A N 1
ATOM 1716 C CA . ASN A 1 217 ? 2.243 2.918 -15.916 1.00 94.88 217 ASN A CA 1
ATOM 1717 C C . ASN A 1 217 ? 3.427 3.786 -15.497 1.00 94.88 217 ASN A C 1
ATOM 1719 O O . ASN A 1 217 ? 3.795 3.790 -14.326 1.00 94.88 217 ASN A O 1
ATOM 1723 N N . PHE A 1 218 ? 3.959 4.547 -16.450 1.00 94.44 218 PHE A N 1
ATOM 1724 C CA . PHE A 1 218 ? 5.061 5.488 -16.272 1.00 94.44 218 PHE A CA 1
ATOM 1725 C C . PHE A 1 218 ? 4.635 6.941 -16.515 1.00 94.44 218 PHE A C 1
ATOM 1727 O O . PHE A 1 218 ? 5.384 7.745 -17.064 1.00 94.44 218 PHE A O 1
ATOM 1734 N N . SER A 1 219 ? 3.395 7.289 -16.165 1.00 91.31 219 SER A N 1
ATOM 1735 C CA . SER A 1 219 ? 2.866 8.624 -16.457 1.00 91.31 219 SER A CA 1
ATOM 1736 C C . SER A 1 219 ? 3.582 9.729 -15.677 1.00 91.31 219 SER A C 1
ATOM 1738 O O . SER A 1 219 ? 3.798 9.616 -14.471 1.00 91.31 219 SER A O 1
ATOM 1740 N N . GLY A 1 220 ? 3.889 10.836 -16.348 1.00 90.88 220 GLY A N 1
ATOM 1741 C CA . GLY A 1 220 ? 4.508 12.017 -15.754 1.00 90.88 220 GLY A CA 1
ATOM 1742 C C . GLY A 1 220 ? 5.940 11.788 -15.282 1.00 90.88 220 GLY A C 1
ATOM 1743 O O . GLY A 1 220 ? 6.398 12.526 -14.414 1.00 90.88 220 GLY A O 1
ATOM 1744 N N . THR A 1 221 ? 6.622 10.751 -15.774 1.00 91.56 221 THR A N 1
ATOM 1745 C CA . THR A 1 221 ? 7.984 10.433 -15.347 1.00 91.56 221 THR A CA 1
ATOM 1746 C C . THR A 1 221 ? 9.050 10.987 -16.279 1.00 91.56 221 THR A C 1
ATOM 1748 O O . THR A 1 221 ? 8.831 11.169 -17.481 1.00 91.56 221 THR A O 1
ATOM 1751 N N . TYR A 1 222 ? 10.243 11.195 -15.731 1.00 88.38 222 TYR A N 1
ATOM 1752 C CA . TYR A 1 222 ? 11.418 11.583 -16.495 1.00 88.38 222 TYR A CA 1
ATOM 1753 C C . TYR A 1 222 ? 12.519 10.533 -16.349 1.00 88.38 222 TYR A C 1
ATOM 1755 O O . TYR A 1 222 ? 12.973 10.226 -15.249 1.00 88.38 222 TYR A O 1
ATOM 1763 N N . TRP A 1 223 ? 12.871 9.944 -17.492 1.00 87.25 223 TRP A N 1
ATOM 1764 C CA . TRP A 1 223 ? 13.831 8.851 -17.595 1.00 87.25 223 TRP A CA 1
ATOM 1765 C C . TRP A 1 223 ? 15.205 9.353 -18.026 1.00 87.25 223 TRP A C 1
ATOM 1767 O O . TRP A 1 223 ? 15.297 10.381 -18.690 1.00 87.25 223 TRP A O 1
ATOM 1777 N N . GLU A 1 224 ? 16.283 8.635 -17.731 1.00 85.56 224 GLU A N 1
ATOM 1778 C CA . GLU A 1 224 ? 17.513 8.791 -18.510 1.00 85.56 224 GLU A CA 1
ATOM 1779 C C . GLU A 1 224 ? 17.323 8.124 -19.880 1.00 85.56 224 GLU A C 1
ATOM 1781 O O . GLU A 1 224 ? 17.370 8.814 -20.901 1.00 85.56 224 GLU A O 1
ATOM 1786 N N . HIS A 1 225 ? 17.006 6.823 -19.879 1.00 84.25 225 HIS A N 1
ATOM 1787 C CA . HIS A 1 225 ? 16.608 6.051 -21.058 1.00 84.25 225 HIS A CA 1
ATOM 1788 C C . HIS A 1 225 ? 15.493 5.062 -20.686 1.00 84.25 225 HIS A C 1
ATOM 1790 O O . HIS A 1 225 ? 15.647 4.219 -19.801 1.00 84.25 225 HIS A O 1
ATOM 1796 N N . LEU A 1 226 ? 14.367 5.138 -21.396 1.00 85.69 226 LEU A N 1
ATOM 1797 C CA . LEU A 1 226 ? 13.307 4.128 -21.341 1.00 85.69 226 LEU A CA 1
ATOM 1798 C C . LEU A 1 226 ? 13.314 3.322 -22.643 1.00 85.69 226 LEU A C 1
ATOM 1800 O O . LEU A 1 226 ? 12.871 3.852 -23.662 1.00 85.69 226 LEU A O 1
ATOM 1804 N N . PHE A 1 227 ? 13.789 2.073 -22.601 1.00 84.94 227 PHE A N 1
ATOM 1805 C CA . PHE A 1 227 ? 13.889 1.173 -23.759 1.00 84.94 227 PHE A CA 1
ATOM 1806 C C . PHE A 1 227 ? 12.554 0.467 -24.015 1.00 84.94 227 PHE A C 1
ATOM 1808 O O . PHE A 1 227 ? 12.264 -0.605 -23.486 1.00 84.94 227 PHE A O 1
ATOM 1815 N N . ILE A 1 228 ? 11.681 1.114 -24.782 1.00 80.94 228 ILE A N 1
ATOM 1816 C CA . ILE A 1 228 ? 10.316 0.610 -25.008 1.00 80.94 228 ILE A CA 1
ATOM 1817 C C . ILE A 1 228 ? 10.249 -0.546 -26.009 1.00 80.94 228 ILE A C 1
ATOM 1819 O O . ILE A 1 228 ? 9.242 -1.242 -26.072 1.00 80.94 228 ILE A O 1
ATOM 1823 N N . ASP A 1 229 ? 11.282 -0.742 -26.819 1.00 77.88 229 ASP A N 1
ATOM 1824 C CA . ASP A 1 229 ? 11.404 -1.869 -27.740 1.00 77.88 229 ASP A CA 1
ATOM 1825 C C . ASP A 1 229 ? 11.476 -3.200 -26.985 1.00 77.88 229 ASP A C 1
ATOM 1827 O O . ASP A 1 229 ? 10.838 -4.168 -27.405 1.00 77.88 229 ASP A O 1
ATOM 1831 N N . GLU A 1 230 ? 12.117 -3.213 -25.813 1.00 85.69 230 GLU A N 1
ATOM 1832 C CA . GLU A 1 230 ? 12.202 -4.398 -24.957 1.00 85.69 230 GLU A CA 1
ATOM 1833 C C . GLU A 1 230 ? 10.815 -4.871 -24.468 1.00 85.69 230 GLU A C 1
ATOM 1835 O O . GLU A 1 230 ? 10.613 -6.052 -24.186 1.00 85.69 230 GLU A O 1
ATOM 1840 N N . PHE A 1 231 ? 9.798 -3.997 -24.458 1.00 86.69 231 PHE A N 1
ATOM 1841 C CA . PHE A 1 231 ? 8.443 -4.368 -24.030 1.00 86.69 231 PHE A CA 1
ATOM 1842 C C . PHE A 1 231 ? 7.771 -5.340 -25.012 1.00 86.69 231 PHE A C 1
ATOM 1844 O O . PHE A 1 231 ? 6.782 -5.984 -24.660 1.00 86.69 231 PHE A O 1
ATOM 1851 N N . CYS A 1 232 ? 8.287 -5.468 -26.241 1.00 80.31 232 CYS A N 1
ATOM 1852 C CA . CYS A 1 232 ? 7.809 -6.463 -27.205 1.00 80.31 232 CYS A CA 1
ATOM 1853 C C . CYS A 1 232 ? 8.028 -7.900 -26.708 1.00 80.31 232 CYS A C 1
ATOM 1855 O O . CYS A 1 232 ? 7.265 -8.786 -27.080 1.00 80.31 232 CYS A O 1
ATOM 1857 N N . GLU A 1 233 ? 9.017 -8.111 -25.837 1.00 84.75 233 GLU A N 1
ATOM 1858 C CA . GLU A 1 233 ? 9.355 -9.412 -25.250 1.00 84.75 233 GLU A CA 1
ATOM 1859 C C . GLU A 1 233 ? 8.476 -9.756 -24.028 1.00 84.75 233 GLU A C 1
ATOM 1861 O O . GLU A 1 233 ? 8.597 -10.828 -23.430 1.00 84.75 233 GLU A O 1
ATOM 1866 N N . LEU A 1 234 ? 7.566 -8.854 -23.636 1.00 89.69 234 LEU A N 1
ATOM 1867 C CA . LEU A 1 234 ? 6.657 -9.024 -22.504 1.00 89.69 234 LEU A CA 1
ATOM 1868 C C . LEU A 1 234 ? 5.297 -9.556 -22.971 1.00 89.69 234 LEU A C 1
ATOM 1870 O O . LEU A 1 234 ? 4.314 -8.820 -23.041 1.00 89.69 234 LEU A O 1
ATOM 1874 N N . GLU A 1 235 ? 5.223 -10.856 -23.259 1.00 86.75 235 GLU A N 1
ATOM 1875 C CA . GLU A 1 235 ? 4.037 -11.499 -23.855 1.00 86.75 235 GLU A CA 1
ATOM 1876 C C . GLU A 1 235 ? 2.729 -11.284 -23.069 1.00 86.75 235 GLU A C 1
ATOM 1878 O O . GLU A 1 235 ? 1.646 -11.219 -23.652 1.00 86.75 235 GLU A O 1
ATOM 1883 N N . SER A 1 236 ? 2.794 -11.174 -21.736 1.00 90.81 236 SER A N 1
ATOM 1884 C CA . SER A 1 236 ? 1.606 -10.966 -20.897 1.00 90.81 236 SER A CA 1
ATOM 1885 C C . SER A 1 236 ? 1.167 -9.504 -20.770 1.00 90.81 236 SER A C 1
ATOM 1887 O O . SER A 1 236 ? 0.105 -9.247 -20.187 1.00 90.81 236 SER A O 1
ATOM 1889 N N . LEU A 1 237 ? 1.961 -8.555 -21.278 1.00 92.44 237 LEU A N 1
ATOM 1890 C CA . LEU A 1 237 ? 1.734 -7.124 -21.120 1.00 92.44 237 LEU A CA 1
ATOM 1891 C C . LEU A 1 237 ? 0.539 -6.672 -21.963 1.00 92.44 237 LEU A C 1
ATOM 1893 O O . LEU A 1 237 ? 0.507 -6.816 -23.181 1.00 92.44 237 LEU A O 1
ATOM 1897 N N . LYS A 1 238 ? -0.467 -6.097 -21.303 1.00 90.06 238 LYS A N 1
ATOM 1898 C CA . LYS A 1 238 ? -1.718 -5.655 -21.941 1.00 90.06 238 LYS A CA 1
ATOM 1899 C C . LYS A 1 238 ? -1.796 -4.143 -22.055 1.00 90.06 238 LYS A C 1
ATOM 1901 O O . LYS A 1 238 ? -2.280 -3.617 -23.058 1.00 90.06 238 LYS A O 1
ATOM 1906 N N . TRP A 1 239 ? -1.346 -3.453 -21.012 1.00 87.12 239 TRP A N 1
ATOM 1907 C CA . TRP A 1 239 ? -1.523 -2.017 -20.863 1.00 87.12 239 TRP A CA 1
ATOM 1908 C C . TRP A 1 239 ? -0.200 -1.344 -20.559 1.00 87.12 239 TRP A C 1
ATOM 1910 O O . TRP A 1 239 ? 0.500 -1.723 -19.620 1.00 87.12 239 TRP A O 1
ATOM 1920 N N . VAL A 1 240 ? 0.095 -0.310 -21.338 1.00 89.38 240 VAL A N 1
ATOM 1921 C CA . VAL A 1 240 ? 1.233 0.573 -21.120 1.00 89.38 240 VAL A CA 1
ATOM 1922 C C . VAL A 1 240 ? 0.706 1.997 -21.127 1.00 89.38 240 VAL A C 1
ATOM 1924 O O . VAL A 1 240 ? -0.045 2.384 -22.020 1.00 89.38 240 VAL A O 1
ATOM 1927 N N . ILE A 1 241 ? 1.047 2.770 -20.101 1.00 88.50 241 ILE A N 1
ATOM 1928 C CA . ILE A 1 241 ? 0.603 4.157 -19.972 1.00 88.50 241 ILE A CA 1
ATOM 1929 C C . ILE A 1 241 ? 1.836 5.046 -19.847 1.00 88.50 241 ILE A C 1
ATOM 1931 O O . ILE A 1 241 ? 2.531 4.995 -18.836 1.00 88.50 241 ILE A O 1
ATOM 1935 N N . LEU A 1 242 ? 2.081 5.864 -20.873 1.00 88.00 242 LEU A N 1
ATOM 1936 C CA . LEU A 1 242 ? 3.242 6.765 -20.982 1.00 88.00 242 LEU A CA 1
ATOM 1937 C C . LEU A 1 242 ? 2.804 8.232 -21.150 1.00 88.00 242 LEU A C 1
ATOM 1939 O O . LEU A 1 242 ? 3.325 8.972 -21.987 1.00 88.00 242 LEU A O 1
ATOM 1943 N N . THR A 1 243 ? 1.741 8.640 -20.454 1.00 84.81 243 THR A N 1
ATOM 1944 C CA . THR A 1 243 ? 1.228 10.018 -20.559 1.00 84.81 243 THR A CA 1
ATOM 1945 C C . THR A 1 243 ? 2.218 10.968 -19.896 1.00 84.81 243 THR A C 1
ATOM 1947 O O . THR A 1 243 ? 2.603 10.717 -18.765 1.00 84.81 243 THR A O 1
ATOM 1950 N N . ASP A 1 244 ? 2.635 12.041 -20.571 1.00 84.31 244 ASP A N 1
ATOM 1951 C CA . ASP A 1 244 ? 3.629 13.004 -20.061 1.00 84.31 244 ASP A CA 1
ATOM 1952 C C . ASP A 1 244 ? 4.977 12.377 -19.639 1.00 84.31 244 ASP A C 1
ATOM 1954 O O . ASP A 1 244 ? 5.684 12.910 -18.787 1.00 84.31 244 ASP A O 1
ATOM 1958 N N . THR A 1 245 ? 5.345 11.242 -20.241 1.00 84.44 245 THR A N 1
ATOM 1959 C CA . THR A 1 245 ? 6.643 10.584 -20.040 1.00 84.44 245 THR A CA 1
ATOM 1960 C C . THR A 1 245 ? 7.713 11.204 -20.942 1.00 84.44 245 THR A C 1
ATOM 1962 O O . THR A 1 245 ? 7.497 11.395 -22.141 1.00 84.44 245 THR A O 1
ATOM 1965 N N . MET A 1 246 ? 8.888 11.497 -20.387 1.00 79.38 246 MET A N 1
ATOM 1966 C CA . MET A 1 246 ? 10.018 12.115 -21.094 1.00 79.38 246 MET A CA 1
ATOM 1967 C C . MET A 1 246 ? 11.144 11.106 -21.381 1.00 79.38 246 MET A C 1
ATOM 1969 O O . MET A 1 246 ? 11.264 10.101 -20.686 1.00 79.38 246 MET A O 1
ATOM 1973 N N . ARG A 1 247 ? 11.995 11.416 -22.379 1.00 74.50 247 ARG A N 1
ATOM 1974 C CA . ARG A 1 247 ? 13.241 10.682 -22.718 1.00 74.50 247 ARG A CA 1
ATOM 1975 C C . ARG A 1 247 ? 13.048 9.187 -23.025 1.00 74.50 247 ARG A C 1
ATOM 1977 O O . ARG A 1 247 ? 13.801 8.314 -22.604 1.00 74.50 247 ARG A O 1
ATOM 1984 N N . ILE A 1 248 ? 12.020 8.915 -23.820 1.00 73.06 248 ILE A N 1
ATOM 1985 C CA . ILE A 1 248 ? 11.723 7.587 -24.358 1.00 73.06 248 ILE A CA 1
ATOM 1986 C C . ILE A 1 248 ? 12.712 7.259 -25.481 1.00 73.06 248 ILE A C 1
ATOM 1988 O O . ILE A 1 248 ? 12.863 8.050 -26.415 1.00 73.06 248 ILE A O 1
ATOM 1992 N N . VAL A 1 249 ? 13.343 6.088 -25.410 1.00 66.81 249 VAL A N 1
ATOM 1993 C CA . VAL A 1 249 ? 14.245 5.567 -26.439 1.00 66.81 249 VAL A CA 1
ATOM 1994 C C . VAL A 1 249 ? 13.555 4.404 -27.142 1.00 66.81 249 VAL A C 1
ATOM 1996 O O . VAL A 1 249 ? 13.009 3.504 -26.513 1.00 66.81 249 VAL A O 1
ATOM 1999 N N . ALA A 1 250 ? 13.559 4.437 -28.469 1.00 61.50 250 ALA A N 1
ATOM 2000 C CA . ALA A 1 250 ? 13.148 3.310 -29.289 1.00 61.50 250 ALA A CA 1
ATOM 2001 C C . ALA A 1 250 ? 14.240 3.060 -30.315 1.00 61.50 250 ALA A C 1
ATOM 2003 O O . ALA A 1 250 ? 14.383 3.852 -31.249 1.00 61.50 250 ALA A O 1
ATOM 2004 N N . ASP A 1 251 ? 14.986 1.968 -30.164 1.00 53.59 251 ASP A N 1
ATOM 2005 C CA . ASP A 1 251 ? 15.827 1.470 -31.251 1.00 53.59 251 ASP A CA 1
ATOM 2006 C C . ASP A 1 251 ? 14.994 0.552 -32.147 1.00 53.59 251 ASP A C 1
ATOM 2008 O O . ASP A 1 251 ? 15.128 -0.667 -32.201 1.00 53.59 251 ASP A O 1
ATOM 2012 N N . LEU A 1 252 ? 14.031 1.160 -32.833 1.00 52.47 252 LEU A N 1
ATOM 2013 C CA . LEU A 1 252 ? 13.290 0.477 -33.872 1.00 52.47 252 LEU A CA 1
ATOM 2014 C C . LEU A 1 252 ? 13.878 0.934 -35.191 1.00 52.47 252 LEU A C 1
ATOM 2016 O O . LEU A 1 252 ? 13.475 1.957 -35.744 1.00 52.47 252 LEU A O 1
ATOM 2020 N N . SER A 1 253 ? 14.758 0.107 -35.740 1.00 44.47 253 SER A N 1
ATOM 2021 C CA . SER A 1 253 ? 15.278 0.214 -37.103 1.00 44.47 253 SER A CA 1
ATOM 2022 C C . SER A 1 253 ? 14.198 0.309 -38.202 1.00 44.47 253 SER A C 1
ATOM 2024 O O . SER A 1 253 ? 14.576 0.392 -39.363 1.00 44.47 253 SER A O 1
ATOM 2026 N N . ASN A 1 254 ? 12.886 0.353 -37.881 1.00 43.12 254 ASN A N 1
ATOM 2027 C CA . ASN A 1 254 ? 11.805 0.790 -38.784 1.00 43.12 254 ASN A CA 1
ATOM 2028 C C . ASN A 1 254 ? 10.421 1.130 -38.149 1.00 43.12 254 ASN A C 1
ATOM 2030 O O . ASN A 1 254 ? 9.436 1.202 -38.882 1.00 43.12 254 ASN A O 1
ATOM 2034 N N . LYS A 1 255 ? 10.263 1.367 -36.834 1.00 46.09 255 LYS A N 1
ATOM 2035 C CA . LYS A 1 255 ? 8.925 1.640 -36.237 1.00 46.09 255 LYS A CA 1
ATOM 2036 C C . LYS A 1 255 ? 8.900 2.936 -35.414 1.00 46.09 255 LYS A C 1
ATOM 2038 O O . LYS A 1 255 ? 9.705 3.132 -34.515 1.00 46.09 255 LYS A O 1
ATOM 2043 N N . LYS A 1 256 ? 7.955 3.834 -35.718 1.00 42.53 256 LYS A N 1
ATOM 2044 C CA . LYS A 1 256 ? 7.710 5.077 -34.961 1.00 42.53 256 LYS A CA 1
ATOM 2045 C C . LYS A 1 256 ? 6.705 4.829 -33.835 1.00 42.53 256 LYS A C 1
ATOM 2047 O O . LYS A 1 256 ? 5.624 4.318 -34.101 1.00 42.53 256 LYS A O 1
ATOM 2052 N N . ILE A 1 257 ? 6.993 5.302 -32.622 1.00 50.69 257 ILE A N 1
ATOM 2053 C CA . ILE A 1 257 ? 5.968 5.491 -31.582 1.00 50.69 257 ILE A CA 1
ATOM 2054 C C . ILE A 1 257 ? 5.131 6.712 -31.979 1.00 50.69 257 ILE A C 1
ATOM 2056 O O . ILE A 1 257 ? 5.656 7.821 -32.066 1.00 50.69 257 ILE A O 1
ATOM 2060 N N . VAL A 1 258 ? 3.841 6.524 -32.266 1.00 45.91 258 VAL A N 1
ATOM 2061 C CA . VAL A 1 258 ? 3.045 7.567 -32.944 1.00 45.91 258 VAL A CA 1
ATOM 2062 C C . VAL A 1 258 ? 2.324 8.536 -31.990 1.00 45.91 258 VAL A C 1
ATOM 2064 O O . VAL A 1 258 ? 1.964 9.621 -32.427 1.00 45.91 258 VAL A O 1
ATOM 2067 N N . SER A 1 259 ? 2.142 8.244 -30.694 1.00 46.50 259 SER A N 1
ATOM 2068 C CA . SER A 1 259 ? 1.682 9.267 -29.725 1.00 46.50 259 SER A CA 1
ATOM 2069 C C . SER A 1 259 ? 1.758 8.813 -28.261 1.00 46.50 259 SER A C 1
ATOM 2071 O O . SER A 1 259 ? 1.678 7.614 -27.984 1.00 46.50 259 SER A O 1
ATOM 2073 N N . SER A 1 260 ? 1.810 9.779 -27.335 1.00 47.19 260 SER A N 1
ATOM 2074 C CA . SER A 1 260 ? 1.550 9.604 -25.896 1.00 47.19 260 SER A CA 1
ATOM 2075 C C . SER A 1 260 ? 0.048 9.394 -25.608 1.00 47.19 260 SER A C 1
ATOM 2077 O O . SER A 1 260 ? -0.798 9.697 -26.458 1.00 47.19 260 SER A O 1
ATOM 2079 N N . GLY A 1 261 ? -0.292 8.823 -24.442 1.00 53.91 261 GLY A N 1
ATOM 2080 C CA . GLY A 1 261 ? -1.676 8.588 -23.989 1.00 53.91 261 GLY A CA 1
ATOM 2081 C C . GLY A 1 261 ? -1.893 7.241 -23.286 1.00 53.91 261 GLY A C 1
ATOM 2082 O O . GLY A 1 261 ? -0.931 6.569 -22.924 1.00 53.91 261 GLY A O 1
ATOM 2083 N N . TRP A 1 262 ? -3.158 6.855 -23.089 1.00 45.84 262 TRP A N 1
ATOM 2084 C CA . TRP A 1 262 ? -3.572 5.493 -22.719 1.00 45.84 262 TRP A CA 1
ATOM 2085 C C . TRP A 1 262 ? -3.760 4.667 -23.984 1.00 45.84 262 TRP A C 1
ATOM 2087 O O . TRP A 1 262 ? -4.609 5.025 -24.802 1.00 45.84 262 TRP A O 1
ATOM 2097 N N . LYS A 1 263 ? -3.033 3.560 -24.135 1.00 58.56 263 LYS A N 1
ATOM 2098 C CA . LYS A 1 263 ? -3.264 2.635 -25.246 1.00 58.56 263 LYS A CA 1
ATOM 2099 C C . LYS A 1 263 ? -3.038 1.189 -24.834 1.00 58.56 263 LYS A C 1
ATOM 2101 O O . LYS A 1 263 ? -2.332 0.898 -23.864 1.00 58.56 263 LYS A O 1
ATOM 2106 N N . ARG A 1 264 ? -3.640 0.269 -25.585 1.00 56.12 264 ARG A N 1
ATOM 2107 C CA . ARG A 1 264 ? -3.237 -1.141 -25.520 1.00 56.12 264 ARG A CA 1
ATOM 2108 C C . ARG A 1 264 ? -1.810 -1.259 -26.040 1.00 56.12 264 ARG A C 1
ATOM 2110 O O . ARG A 1 264 ? -1.431 -0.519 -26.942 1.00 56.12 264 ARG A O 1
ATOM 2117 N N . TRP A 1 265 ? -1.023 -2.186 -25.501 1.00 62.47 265 TRP A N 1
ATOM 2118 C CA . TRP A 1 265 ? 0.367 -2.350 -25.943 1.00 62.47 265 TRP A CA 1
ATOM 2119 C C . TRP A 1 265 ? 0.477 -2.574 -27.464 1.00 62.47 265 TRP A C 1
ATOM 2121 O O . TRP A 1 265 ? 1.255 -1.910 -28.146 1.00 62.47 265 TRP A O 1
ATOM 2131 N N . GLU A 1 266 ? -0.421 -3.391 -28.013 1.00 59.16 266 GLU A N 1
ATOM 2132 C CA . GLU A 1 266 ? -0.561 -3.649 -29.453 1.00 59.16 266 GLU A CA 1
ATOM 2133 C C . GLU A 1 266 ? -0.774 -2.372 -30.295 1.00 59.16 266 GLU A C 1
ATOM 2135 O O . GLU A 1 266 ? -0.397 -2.332 -31.460 1.00 59.16 266 GLU A O 1
ATOM 2140 N N . GLU A 1 267 ? -1.339 -1.304 -29.722 1.00 55.78 267 GLU A N 1
ATOM 2141 C CA . GLU A 1 267 ? -1.587 -0.025 -30.408 1.00 55.78 267 GLU A CA 1
ATOM 2142 C C . GLU A 1 267 ? -0.359 0.908 -30.405 1.00 55.78 267 GLU A C 1
ATOM 2144 O O . GLU A 1 267 ? -0.328 1.888 -31.158 1.00 55.78 267 GLU A O 1
ATOM 2149 N N . TYR A 1 268 ? 0.651 0.641 -29.567 1.00 56.28 268 TYR A N 1
ATOM 2150 C CA . TYR A 1 268 ? 1.950 1.326 -29.631 1.00 56.28 268 TYR A CA 1
ATOM 2151 C C . TYR A 1 268 ? 2.850 0.748 -30.724 1.00 56.28 268 TYR A C 1
ATOM 2153 O O . TYR A 1 268 ? 3.668 1.475 -31.291 1.00 56.28 268 TYR A O 1
ATOM 2161 N N . ILE A 1 269 ? 2.674 -0.532 -31.053 1.00 50.84 269 ILE A N 1
ATOM 2162 C CA . ILE A 1 269 ? 3.420 -1.222 -32.103 1.00 50.84 269 ILE A CA 1
ATOM 2163 C C . ILE A 1 269 ? 2.626 -1.116 -33.412 1.00 50.84 269 ILE A C 1
ATOM 2165 O O . ILE A 1 269 ? 1.883 -2.021 -33.781 1.00 50.84 269 ILE A O 1
ATOM 2169 N N . SER A 1 270 ? 2.792 -0.030 -34.175 1.00 43.38 270 SER A N 1
ATOM 2170 C CA . SER A 1 270 ? 2.322 -0.043 -35.567 1.00 43.38 270 SER A CA 1
ATOM 2171 C C . SER A 1 270 ? 3.276 -0.896 -36.407 1.00 43.38 270 SER A C 1
ATOM 2173 O O . SER A 1 270 ? 4.420 -0.498 -36.645 1.00 43.38 270 SER A O 1
ATOM 2175 N N . CYS A 1 271 ? 2.824 -2.065 -36.855 1.00 36.12 271 CYS A N 1
ATOM 2176 C CA . CYS A 1 271 ? 3.475 -2.785 -37.944 1.00 36.12 271 CYS A CA 1
ATOM 2177 C C . CYS A 1 271 ? 3.204 -2.032 -39.253 1.00 36.12 271 CYS A C 1
ATOM 2179 O O . CYS A 1 271 ? 2.075 -2.041 -39.741 1.00 36.12 271 CYS A O 1
ATOM 2181 N N . TYR A 1 272 ? 4.230 -1.372 -39.786 1.00 38.12 272 TYR A N 1
ATOM 2182 C CA . TYR A 1 272 ? 4.366 -1.182 -41.228 1.00 38.12 272 TYR A CA 1
ATOM 2183 C C . TYR A 1 272 ? 5.344 -2.230 -41.744 1.00 38.12 272 TYR A C 1
ATOM 2185 O O . TYR A 1 272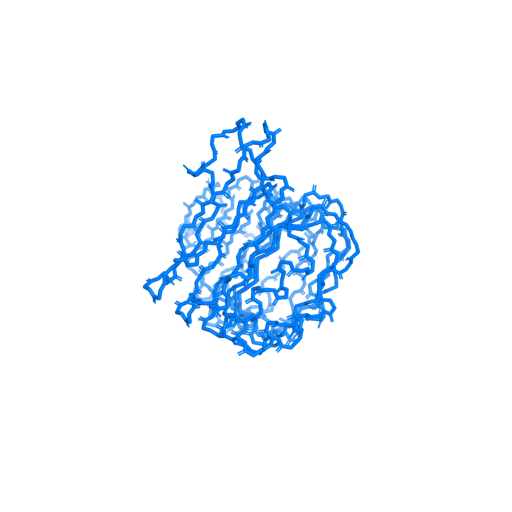 ? 6.352 -2.464 -41.037 1.00 38.12 272 TYR A O 1
#

Foldseek 3Di:
DQWKWFAKPVRDIDTDDDDLPAQEAEPECVVPPPRIDTPTIDLQSVLVHARHAEYAYYQPDADDQNNLLSVLSRQNHAYYAHEHQEAYANLSVLNHLHQYYHYEYAYDAENQQHQQSNQNHAEYAYEYADEYEYQLLRHHQNHAHYHYYDEYDPDDPVSCVSHLHQYYAYYQYAADEDDDALSNLLRYQYEHHELYEHHEEDACVSNQPRLRHAEYEYANYEYNEYALCNCVSNVNYFWYAQHNYPHYDYPDPDFDQDDHGTDTSVVSGDDD

Sequence (272 aa):
MPYITGVLNDGCEYKKSITKKTRVLRLDNEEFNSQHYLTELNLSNLSCSENIESIIFHKSLYLTQENLNDIGKCRTLKELHLTTDKELDFSVLQDSDLEKLVIYFIGGSDLFKKLVGLKKLVNVTVEFSSETDLSLECLPPSVQKLTISGNIVNFELSKLEHLTLKELSLKGLPACELNFSVEMAQNLELLCAVYCHDIGNFHSLPFHGSTKLKTINFSGTYWEHLFIDEFCELESLKWVILTDTMRIVADLSNKKIVSSGWKRWEEYISCY